Protein AF-A0A7S3QKC0-F1 (afdb_monomer)

Secondary structure (DSSP, 8-state):
-----PPP----PPPP-GGGS--HHHHHHHHHHHHHHHTT-GGGGT----TTHHHHHHHHHHHHHHHHHHHHHHTT-HHHHHHHHHHHHHHHTT--GGGGSS-HHHHHHHHHHHHHHHHHHHHHTHHHHTT-TTHHHHHHHHHHHHHHS--TT----HHHHHHHHHTT------S----S-GGGHHHHHHHHHHHH-BTTBS--STT-GGGS-HHHHHHHHHHHHH-S-SSTHHHHHHHHHHHHHHHHHTTPPPPPHHHHHHHHHHHHHTSSS--------------------------------------------------

Radius of gyration: 31.58 Å; Cα contacts (8 Å, |Δi|>4): 260; chains: 1; bounding box: 83×62×90 Å

Foldseek 3Di:
DDDDDDDDPPPPPPDDDQLQDQDPLLVVLLVVLVVQLCLLDCVNVVFDDPPCSSLVSNVLSLQVLLVVLVVCVVVVNLVVSVSSLLSVLVNCVPDPSVLVHPCVVLLLLSLLLSLLSVLLSCPVVVVVPVPNSHNLNSLVSNLVSSVVSDDPPDPDCSSVSSVCVSVVHPPPPPDDPDDNSVSVNVVSLQVSQVVANDPSGGHDCPSRNVPDDRVVSRVVVVVVVVPVPDCPVPPVVVVLVVVQVVCVVVVHDRDDPVRVVVVVVVVVVVPPPPPPDDPDDDDDDDPDDDDDDDDDDDDDDDDDDDDDDDDDDDDDDDDDDDD

Organism: Dunaliella tertiolecta (NCBI:txid3047)

pLDDT: mean 79.07, std 18.78, range [40.38, 98.5]

Sequence (323 aa):
MVKRKSQPSSNTAAVPDPAKSYGDAAKNCAQQAAQDAMNRDPDAFDVYINNDFHAYGCAEVAENLLNQVHAKCAADDYKQAFQVLEGFTKWCEKDQTFTTMDDGERCNALIKLLLSAWVHVARTGHAHIKDFVNFRFVLGKTVKLGKQLQDGDTVSNGPAALQALLDGAEVQTSDQKSSPDYYAFNTLFSDYVKLYGKSGKIGGDAFDLTKQDLEELRQQGSDEDEDEDGEGGGMAEMMLATFNQELSAQGRPLMTLDDVHGIIMRSLMAGGDDDDEDEEGEEGEEEDSEEGEEGEGDEEEEEEAEDSKEEGAAPAASKKARK

Structure (mmCIF, N/CA/C/O backbone):
data_AF-A0A7S3QKC0-F1
#
_entry.id   AF-A0A7S3QKC0-F1
#
loop_
_atom_site.group_PDB
_atom_site.id
_atom_site.type_symbol
_atom_site.label_atom_id
_atom_site.label_alt_id
_atom_site.label_comp_id
_atom_site.label_asym_id
_atom_site.label_entity_id
_atom_site.label_seq_id
_atom_site.pdbx_PDB_ins_code
_atom_site.Cartn_x
_atom_site.Cartn_y
_atom_site.Cartn_z
_atom_site.occupancy
_atom_site.B_iso_or_equiv
_atom_site.auth_seq_id
_atom_site.auth_comp_id
_atom_site.auth_asym_id
_atom_site.auth_atom_id
_atom_site.pdbx_PDB_model_num
ATOM 1 N N . MET A 1 1 ? 44.233 30.834 37.123 1.00 48.97 1 MET A N 1
ATOM 2 C CA . MET A 1 1 ? 43.696 29.455 37.097 1.00 48.97 1 MET A CA 1
ATOM 3 C C . MET A 1 1 ? 42.195 29.514 37.354 1.00 48.97 1 MET A C 1
ATOM 5 O O . MET A 1 1 ? 41.770 29.584 38.500 1.00 48.97 1 MET A O 1
ATOM 9 N N . VAL A 1 2 ? 41.398 29.600 36.288 1.00 45.88 2 VAL A N 1
ATOM 10 C CA . VAL A 1 2 ? 39.930 29.601 36.364 1.00 45.88 2 VAL A CA 1
ATOM 11 C C . VAL A 1 2 ? 39.489 28.142 36.294 1.00 45.88 2 VAL A C 1
ATOM 13 O O . VAL A 1 2 ? 39.704 27.488 35.279 1.00 45.88 2 VAL A O 1
ATOM 16 N N . LYS A 1 3 ? 38.940 27.605 37.389 1.00 52.91 3 LYS A N 1
ATOM 17 C CA . LYS A 1 3 ? 38.367 26.252 37.410 1.00 52.91 3 LYS A CA 1
ATOM 18 C C . LYS A 1 3 ? 37.097 26.257 36.553 1.00 52.91 3 LYS A C 1
ATOM 20 O O . LYS A 1 3 ? 36.068 26.757 37.006 1.00 52.91 3 LYS A O 1
ATOM 25 N N . ARG A 1 4 ? 37.172 25.736 35.324 1.00 52.81 4 ARG A N 1
ATOM 26 C CA . ARG A 1 4 ? 35.978 25.411 34.532 1.00 52.81 4 ARG A CA 1
ATOM 27 C C . ARG A 1 4 ? 35.256 24.273 35.254 1.00 52.81 4 ARG A C 1
ATOM 29 O O . ARG A 1 4 ? 35.850 23.232 35.513 1.00 52.81 4 ARG A O 1
ATOM 36 N N . LYS A 1 5 ? 34.009 24.513 35.660 1.00 60.31 5 LYS A N 1
ATOM 37 C CA . LYS A 1 5 ? 33.115 23.455 36.137 1.00 60.31 5 LYS A CA 1
ATOM 38 C C . LYS A 1 5 ? 32.712 22.648 34.906 1.00 60.31 5 LYS A C 1
ATOM 40 O O . LYS A 1 5 ? 32.088 23.219 34.017 1.00 60.31 5 LYS A O 1
ATOM 45 N N . SER A 1 6 ? 33.100 21.377 34.844 1.00 65.06 6 SER A N 1
ATOM 46 C CA . SER A 1 6 ? 32.563 20.444 33.858 1.00 65.06 6 SER A CA 1
ATOM 47 C C . SER A 1 6 ? 31.048 20.374 34.050 1.00 65.06 6 SER A C 1
ATOM 49 O O . SER A 1 6 ? 30.564 20.115 35.156 1.00 65.06 6 SER A O 1
ATOM 51 N N . GLN A 1 7 ? 30.290 20.707 33.005 1.00 56.38 7 GLN A N 1
ATOM 52 C CA . GLN A 1 7 ? 28.862 20.422 32.998 1.00 56.38 7 GLN A CA 1
ATOM 53 C C . GLN A 1 7 ? 28.682 18.931 32.695 1.00 56.38 7 GLN 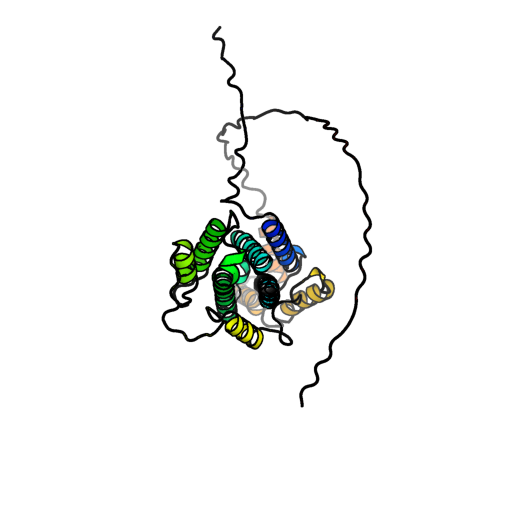A C 1
ATOM 55 O O . GLN A 1 7 ? 29.349 18.428 31.792 1.00 56.38 7 GLN A O 1
ATOM 60 N N . PRO A 1 8 ? 27.825 18.215 33.437 1.00 58.38 8 PRO A N 1
ATOM 61 C CA . PRO A 1 8 ? 27.500 16.840 33.105 1.00 58.38 8 PRO A CA 1
ATOM 62 C C . PRO A 1 8 ? 26.770 16.817 31.759 1.00 58.38 8 PRO A C 1
ATOM 64 O O . PRO A 1 8 ? 25.700 17.410 31.614 1.00 58.38 8 PRO A O 1
ATOM 67 N N . SER A 1 9 ? 27.381 16.145 30.786 1.00 59.69 9 SER A N 1
ATOM 68 C CA . SER A 1 9 ? 26.768 15.749 29.521 1.00 59.69 9 SER A CA 1
ATOM 69 C C . SER A 1 9 ? 25.685 14.711 29.822 1.00 59.69 9 SER A C 1
ATOM 71 O O . SER A 1 9 ? 25.927 13.508 29.828 1.00 59.69 9 SER A O 1
ATOM 73 N N . SER A 1 10 ? 24.485 15.165 30.183 1.00 51.59 10 SER A N 1
ATOM 74 C CA . SER A 1 10 ? 23.324 14.284 30.286 1.00 51.59 10 SER A CA 1
ATOM 75 C C . SER A 1 10 ? 22.637 14.235 28.927 1.00 51.59 10 SER A C 1
ATOM 77 O O . SER A 1 10 ? 21.601 14.872 28.725 1.00 51.59 10 SER A O 1
ATOM 79 N N . ASN A 1 11 ? 23.221 13.492 27.987 1.00 57.28 11 ASN A N 1
ATOM 80 C CA . ASN A 1 11 ? 22.564 13.159 26.728 1.00 57.28 11 ASN A CA 1
ATOM 81 C C . ASN A 1 11 ? 21.532 12.048 26.990 1.00 57.28 11 ASN A C 1
ATOM 83 O O . ASN A 1 11 ? 21.702 10.895 26.611 1.00 57.28 11 ASN A O 1
ATOM 87 N N . THR A 1 12 ? 20.480 12.369 27.747 1.00 61.59 12 THR A N 1
ATOM 88 C CA . THR A 1 12 ? 19.331 11.473 27.900 1.00 61.59 12 THR A CA 1
ATOM 89 C C . THR A 1 12 ? 18.476 11.657 26.658 1.00 61.59 12 THR A C 1
ATOM 91 O O . THR A 1 12 ? 17.719 12.623 26.558 1.00 61.59 12 THR A O 1
ATOM 94 N N . ALA A 1 13 ? 18.633 10.759 25.684 1.00 68.31 13 ALA A N 1
ATOM 95 C CA . ALA A 1 13 ? 17.748 10.706 24.530 1.00 68.31 13 ALA A CA 1
ATOM 96 C C . ALA A 1 13 ? 16.299 10.651 25.037 1.00 68.31 13 ALA A C 1
ATOM 98 O O . ALA A 1 13 ? 15.921 9.745 25.782 1.00 68.31 13 ALA A O 1
ATOM 99 N N . ALA A 1 14 ? 15.505 11.670 24.704 1.00 69.75 14 ALA A N 1
ATOM 100 C CA . ALA A 1 14 ? 14.124 11.748 25.150 1.00 69.75 14 ALA A CA 1
ATOM 101 C C . ALA A 1 14 ? 13.362 10.523 24.634 1.00 69.75 14 ALA A C 1
ATOM 103 O O . ALA A 1 14 ? 13.310 10.289 23.425 1.00 69.75 14 ALA A O 1
ATOM 104 N N . VAL A 1 15 ? 12.766 9.750 25.546 1.00 69.56 15 VAL A N 1
ATOM 105 C CA . VAL A 1 15 ? 11.907 8.621 25.177 1.00 69.56 15 VAL A CA 1
ATOM 106 C C . VAL A 1 15 ? 10.774 9.166 24.298 1.00 69.56 15 VAL A C 1
ATOM 108 O O . VAL A 1 15 ? 10.062 10.079 24.732 1.00 69.56 15 VAL A O 1
ATOM 111 N N . PRO A 1 16 ? 10.613 8.673 23.058 1.00 71.56 16 PRO A N 1
ATOM 112 C CA . PRO A 1 16 ? 9.596 9.186 22.158 1.00 71.56 16 PRO A CA 1
ATOM 113 C C . PRO A 1 16 ? 8.203 8.935 22.736 1.00 71.56 16 PRO A C 1
ATOM 115 O O . PRO A 1 16 ? 7.897 7.849 23.224 1.00 71.56 16 PRO A O 1
ATOM 118 N N . ASP A 1 17 ? 7.354 9.959 22.666 1.00 80.38 17 ASP A N 1
ATOM 119 C CA . ASP A 1 17 ? 5.951 9.890 23.067 1.00 80.38 17 ASP A CA 1
ATOM 120 C C . ASP A 1 17 ? 5.250 8.771 22.268 1.00 80.38 17 ASP A C 1
ATOM 122 O O . ASP A 1 17 ? 5.135 8.895 21.041 1.00 80.38 17 ASP A O 1
ATOM 126 N N . PRO A 1 18 ? 4.784 7.681 22.911 1.00 70.94 18 PRO A N 1
ATOM 127 C CA . PRO A 1 18 ? 4.198 6.542 22.208 1.00 70.94 18 PRO A CA 1
ATOM 128 C C . PRO A 1 18 ? 2.957 6.941 21.400 1.00 70.94 18 PRO A C 1
ATOM 130 O O . PRO A 1 18 ? 2.682 6.332 20.366 1.00 70.94 18 PRO A O 1
ATOM 133 N N . ALA A 1 19 ? 2.260 8.018 21.790 1.00 80.44 19 ALA A N 1
ATOM 134 C CA . ALA A 1 19 ? 1.131 8.572 21.041 1.00 80.44 19 ALA A CA 1
ATOM 135 C C . ALA A 1 19 ? 1.528 9.225 19.711 1.00 80.44 19 ALA A C 1
ATOM 137 O O . ALA A 1 19 ? 0.660 9.514 18.888 1.00 80.44 19 ALA A O 1
ATOM 138 N N . LYS A 1 20 ? 2.825 9.454 19.484 1.00 87.06 20 LYS A N 1
ATOM 139 C CA . LYS A 1 20 ? 3.392 10.084 18.282 1.00 87.06 20 LYS A CA 1
ATOM 140 C C . LYS A 1 20 ? 4.298 9.137 17.504 1.00 87.06 20 LYS A C 1
ATOM 142 O O . LYS A 1 20 ? 5.164 9.580 16.751 1.00 87.06 20 LYS A O 1
ATOM 147 N N . SER A 1 21 ? 4.119 7.837 17.703 1.00 91.81 21 SER A N 1
ATOM 148 C CA . SER A 1 21 ? 4.917 6.815 17.047 1.00 91.81 21 SER A CA 1
ATOM 149 C C . SER A 1 21 ? 4.034 5.734 16.446 1.00 91.81 21 SER A C 1
ATOM 151 O O . SER A 1 21 ? 2.891 5.534 16.855 1.00 91.81 21 SER A O 1
ATOM 153 N N . TYR A 1 22 ? 4.582 5.043 15.454 1.00 92.94 22 TYR A N 1
ATOM 154 C CA . TYR A 1 22 ? 3.966 3.832 14.939 1.00 92.94 22 TYR A CA 1
ATOM 155 C C . TYR A 1 22 ? 4.142 2.681 15.936 1.00 92.94 22 TYR A C 1
ATOM 157 O O . TYR A 1 22 ? 5.196 2.582 16.569 1.00 92.94 22 TYR A O 1
ATOM 165 N N . GLY A 1 23 ? 3.154 1.797 16.049 1.00 93.81 23 GLY A N 1
ATOM 166 C CA . GLY A 1 23 ? 3.262 0.561 16.820 1.00 93.81 23 GLY A CA 1
ATOM 167 C C . GLY A 1 23 ? 4.234 -0.425 16.168 1.00 93.81 23 GLY A C 1
ATOM 168 O O . GLY A 1 23 ? 4.461 -0.383 14.959 1.00 93.81 23 GLY A O 1
ATOM 169 N N . ASP A 1 24 ? 4.807 -1.341 16.946 1.00 94.56 24 ASP A N 1
ATOM 170 C CA . ASP A 1 24 ? 5.858 -2.239 16.440 1.00 94.56 24 ASP A CA 1
ATOM 171 C C . ASP A 1 24 ? 5.362 -3.178 15.336 1.00 94.56 24 ASP A C 1
ATOM 173 O O . ASP A 1 24 ? 6.046 -3.363 14.334 1.00 94.56 24 ASP A O 1
ATOM 177 N N . ALA A 1 25 ? 4.122 -3.670 15.436 1.00 95.06 25 ALA A N 1
ATOM 178 C CA . ALA A 1 25 ? 3.497 -4.451 14.366 1.00 95.06 25 ALA A CA 1
ATOM 179 C C . ALA A 1 25 ? 3.433 -3.671 13.039 1.00 95.06 25 ALA A C 1
ATOM 181 O O . ALA A 1 25 ? 3.711 -4.223 11.977 1.00 95.06 25 ALA A O 1
ATOM 182 N N . ALA A 1 26 ? 3.123 -2.373 13.099 1.00 93.81 26 ALA A N 1
ATOM 183 C CA . ALA A 1 26 ? 3.102 -1.513 11.924 1.00 93.81 26 ALA A CA 1
ATOM 184 C C . ALA A 1 26 ? 4.510 -1.207 11.400 1.00 93.81 26 ALA A C 1
ATOM 186 O O . ALA A 1 26 ? 4.708 -1.145 10.190 1.00 93.81 26 ALA A O 1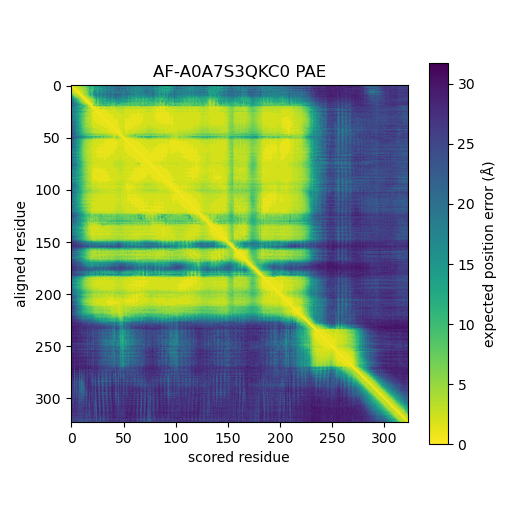
ATOM 187 N N . LYS A 1 27 ? 5.508 -1.049 12.285 1.00 96.00 27 LYS A N 1
ATOM 188 C CA . LYS A 1 27 ? 6.915 -0.912 11.873 1.00 96.00 27 LYS A CA 1
ATOM 189 C C . LYS A 1 27 ? 7.385 -2.146 11.106 1.00 96.00 27 LYS A C 1
ATOM 191 O O . LYS A 1 27 ? 7.944 -1.978 10.029 1.00 96.00 27 LYS A O 1
ATOM 196 N N . ASN A 1 28 ? 7.095 -3.339 11.622 1.00 97.38 28 ASN A N 1
ATOM 197 C CA . ASN A 1 28 ? 7.454 -4.602 10.980 1.00 97.38 28 ASN A CA 1
ATOM 198 C C . ASN A 1 28 ? 6.719 -4.772 9.643 1.00 97.38 28 ASN A C 1
ATOM 200 O O . ASN A 1 28 ? 7.336 -5.130 8.648 1.00 97.38 28 ASN A O 1
ATOM 204 N N . CYS A 1 29 ? 5.422 -4.445 9.595 1.00 97.81 29 CYS A N 1
ATOM 205 C CA . CYS A 1 29 ? 4.642 -4.436 8.355 1.00 97.81 29 CYS A CA 1
ATOM 206 C C . CYS A 1 29 ? 5.259 -3.498 7.301 1.00 97.81 29 CYS A C 1
ATOM 208 O O . CYS A 1 29 ? 5.452 -3.898 6.159 1.00 97.81 29 CYS A O 1
ATOM 210 N N . ALA A 1 30 ? 5.642 -2.278 7.692 1.00 97.88 30 ALA A N 1
ATOM 211 C CA . ALA A 1 30 ? 6.276 -1.319 6.788 1.00 97.88 30 ALA A CA 1
ATOM 212 C C . ALA A 1 30 ? 7.669 -1.765 6.317 1.00 97.88 30 ALA A C 1
ATOM 214 O O . ALA A 1 30 ? 8.028 -1.526 5.170 1.00 97.88 30 ALA A O 1
ATOM 215 N N . GLN A 1 31 ? 8.455 -2.403 7.190 1.00 98.12 31 GLN A N 1
ATOM 216 C CA . GLN A 1 31 ? 9.751 -2.982 6.824 1.00 98.12 31 GLN A CA 1
ATOM 217 C C . GLN A 1 31 ? 9.586 -4.129 5.828 1.00 98.12 31 GLN A C 1
ATOM 219 O O . GLN A 1 31 ? 10.317 -4.175 4.845 1.00 98.12 31 GLN A O 1
ATOM 224 N N . GLN A 1 32 ? 8.602 -5.008 6.043 1.00 98.25 32 GLN A N 1
ATOM 225 C CA . GLN A 1 32 ? 8.292 -6.073 5.095 1.00 98.25 32 GLN A CA 1
ATOM 226 C C . GLN A 1 32 ? 7.849 -5.497 3.748 1.00 98.25 32 GLN A C 1
ATOM 228 O O . GLN A 1 32 ? 8.358 -5.925 2.724 1.00 98.25 32 GLN A O 1
ATOM 233 N N . ALA A 1 33 ? 6.970 -4.490 3.742 1.00 98.38 33 ALA A N 1
ATOM 234 C CA . ALA A 1 33 ? 6.542 -3.827 2.511 1.00 98.38 33 ALA A CA 1
ATOM 235 C C . ALA A 1 33 ? 7.714 -3.165 1.766 1.00 98.38 33 ALA A C 1
ATOM 237 O O . ALA A 1 33 ? 7.804 -3.278 0.549 1.00 98.38 33 ALA A O 1
ATOM 238 N N . ALA A 1 34 ? 8.641 -2.528 2.489 1.00 98.25 34 ALA A N 1
ATOM 239 C CA . ALA A 1 34 ? 9.849 -1.959 1.895 1.00 98.25 34 ALA A CA 1
ATOM 240 C C . ALA A 1 34 ? 10.766 -3.042 1.304 1.00 98.25 34 ALA A C 1
ATOM 242 O O . ALA A 1 34 ? 11.274 -2.873 0.201 1.00 98.25 34 ALA A O 1
ATOM 243 N N . GLN A 1 35 ? 10.945 -4.169 1.998 1.00 98.19 35 GLN A N 1
ATOM 244 C CA . GLN A 1 35 ? 11.716 -5.294 1.467 1.00 98.19 35 GLN A CA 1
ATOM 245 C C . GLN A 1 35 ? 11.036 -5.912 0.238 1.00 98.19 35 GLN A C 1
ATOM 247 O O . GLN A 1 35 ? 11.701 -6.225 -0.745 1.00 98.19 35 GLN A O 1
ATOM 252 N N . ASP A 1 36 ? 9.713 -6.055 0.270 1.00 98.25 36 ASP A N 1
ATOM 253 C CA . ASP A 1 36 ? 8.934 -6.559 -0.856 1.00 98.25 36 ASP A CA 1
ATOM 254 C C . ASP A 1 36 ? 9.025 -5.607 -2.061 1.00 98.25 36 ASP A C 1
ATOM 256 O O . ASP A 1 36 ? 9.085 -6.080 -3.193 1.00 98.25 36 ASP A O 1
ATOM 260 N N . ALA A 1 37 ? 9.067 -4.289 -1.845 1.00 98.00 37 ALA A N 1
ATOM 261 C CA . ALA A 1 37 ? 9.293 -3.305 -2.903 1.00 98.00 37 ALA A CA 1
ATOM 262 C C . ALA A 1 37 ? 10.703 -3.432 -3.505 1.00 98.00 37 ALA A C 1
ATOM 264 O O . ALA A 1 37 ? 10.836 -3.489 -4.723 1.00 98.00 37 ALA A O 1
ATOM 265 N N . MET A 1 38 ? 11.735 -3.582 -2.668 1.00 97.62 38 MET A N 1
ATOM 266 C CA . MET A 1 38 ? 13.121 -3.806 -3.115 1.00 97.62 38 MET A CA 1
ATOM 267 C C . MET A 1 38 ? 13.271 -5.095 -3.930 1.00 97.62 38 MET A C 1
ATOM 269 O O . MET A 1 38 ? 13.982 -5.122 -4.925 1.00 97.62 38 MET A O 1
ATOM 273 N N . ASN A 1 39 ? 12.536 -6.155 -3.581 1.00 97.75 39 ASN A N 1
ATOM 274 C CA . ASN A 1 39 ? 12.498 -7.397 -4.363 1.00 97.75 39 ASN A CA 1
ATOM 275 C C . ASN A 1 39 ? 11.877 -7.224 -5.769 1.00 97.75 39 ASN A C 1
ATOM 277 O O . ASN A 1 39 ? 11.825 -8.180 -6.540 1.00 97.75 39 ASN A O 1
ATOM 281 N N . ARG A 1 40 ? 11.356 -6.035 -6.085 1.00 97.38 40 ARG A N 1
ATOM 282 C CA . ARG A 1 40 ? 10.715 -5.665 -7.353 1.00 97.38 40 ARG A CA 1
ATOM 283 C C . ARG A 1 40 ? 11.429 -4.489 -8.025 1.00 97.38 40 ARG A C 1
ATOM 285 O O . ARG A 1 40 ? 10.878 -3.895 -8.945 1.00 97.38 40 ARG A O 1
ATOM 292 N N . ASP A 1 41 ? 12.597 -4.101 -7.520 1.00 96.50 41 ASP A N 1
ATOM 293 C CA . ASP A 1 41 ? 13.437 -3.042 -8.072 1.00 96.50 41 ASP A CA 1
ATOM 294 C C . ASP A 1 41 ? 14.457 -3.648 -9.050 1.00 96.50 41 ASP A C 1
ATOM 296 O O . ASP A 1 41 ? 15.343 -4.371 -8.596 1.00 96.50 41 ASP A O 1
ATOM 300 N N . PRO A 1 42 ? 14.352 -3.404 -10.370 1.00 95.25 42 PRO A N 1
ATOM 301 C CA . PRO A 1 42 ? 15.319 -3.898 -11.351 1.00 95.25 42 PRO A CA 1
ATOM 302 C C . PRO A 1 42 ? 16.768 -3.518 -11.014 1.00 95.25 42 PRO A C 1
ATOM 304 O O . PRO A 1 42 ? 17.673 -4.348 -11.158 1.00 95.25 42 PRO A O 1
ATOM 307 N N . ASP A 1 43 ? 16.982 -2.316 -10.469 1.00 94.31 43 ASP A N 1
ATOM 308 C CA . ASP A 1 43 ? 18.315 -1.812 -10.134 1.00 94.31 43 ASP A CA 1
ATOM 309 C C . ASP A 1 43 ? 18.954 -2.633 -9.004 1.00 94.31 43 ASP A C 1
ATOM 311 O O . ASP A 1 43 ? 20.160 -2.892 -9.013 1.00 94.31 43 ASP A O 1
ATOM 315 N N . ALA A 1 44 ? 18.149 -3.139 -8.062 1.00 94.81 44 ALA A N 1
ATOM 316 C CA . ALA A 1 44 ? 18.625 -4.001 -6.979 1.00 94.81 44 ALA A CA 1
ATOM 317 C C . ALA A 1 44 ? 19.125 -5.378 -7.466 1.00 94.81 44 ALA A C 1
ATOM 319 O O . ALA A 1 44 ? 19.837 -6.066 -6.727 1.00 94.81 44 ALA A O 1
ATOM 320 N N . PHE A 1 45 ? 18.773 -5.784 -8.692 1.00 94.00 45 PHE A N 1
ATOM 321 C CA . PHE A 1 45 ? 19.152 -7.069 -9.296 1.00 94.00 45 PHE A CA 1
ATOM 322 C C . PHE A 1 45 ? 20.088 -6.932 -10.504 1.00 94.00 45 PHE A C 1
ATOM 324 O O . PHE A 1 45 ? 20.434 -7.954 -11.108 1.00 94.00 45 PHE A O 1
ATOM 331 N N . ASP A 1 46 ? 20.532 -5.714 -10.837 1.00 92.50 46 ASP A N 1
ATOM 332 C CA . ASP A 1 46 ? 21.362 -5.445 -12.020 1.00 92.50 46 ASP A CA 1
ATOM 333 C C . ASP A 1 46 ? 20.701 -6.023 -13.289 1.00 92.50 46 ASP A C 1
ATOM 335 O O . ASP A 1 46 ? 21.252 -6.876 -14.000 1.00 92.50 46 ASP A O 1
ATOM 339 N N . VAL A 1 47 ? 19.430 -5.657 -13.487 1.00 91.06 47 VAL A N 1
ATOM 340 C CA . VAL A 1 47 ? 18.635 -6.008 -14.667 1.00 91.06 47 VAL A CA 1
ATOM 341 C C . VAL A 1 47 ? 18.000 -4.753 -15.250 1.00 91.06 47 VAL A C 1
ATOM 343 O O . VAL A 1 47 ? 17.444 -3.934 -14.526 1.00 91.06 47 VAL A O 1
ATOM 346 N N . TYR A 1 48 ? 18.068 -4.615 -16.572 1.00 88.50 48 TYR A N 1
ATOM 347 C CA . TYR A 1 48 ? 17.400 -3.533 -17.282 1.00 88.50 48 TYR A CA 1
ATOM 348 C C . TYR A 1 48 ? 15.987 -3.977 -17.660 1.00 88.50 48 TYR A C 1
ATOM 350 O O . TYR A 1 48 ? 15.808 -4.915 -18.435 1.00 88.50 48 TYR A O 1
ATOM 358 N N . ILE A 1 49 ? 14.983 -3.336 -17.066 1.00 88.19 49 ILE A N 1
ATOM 359 C CA . ILE A 1 49 ? 13.564 -3.539 -17.369 1.00 88.19 49 ILE A CA 1
ATOM 360 C C . ILE A 1 49 ? 12.935 -2.150 -17.522 1.00 88.19 49 ILE A C 1
ATOM 362 O O . ILE A 1 49 ? 13.418 -1.189 -16.927 1.00 88.19 49 ILE A O 1
ATOM 366 N N . ASN A 1 50 ? 11.868 -2.036 -18.319 1.00 86.38 50 ASN A N 1
ATOM 367 C CA . ASN A 1 50 ? 11.142 -0.785 -18.562 1.00 86.38 50 ASN A CA 1
ATOM 368 C C . ASN A 1 50 ? 10.949 0.066 -17.281 1.00 86.38 50 ASN A C 1
ATOM 370 O O . ASN A 1 50 ? 10.644 -0.465 -16.212 1.00 86.38 50 ASN A O 1
ATOM 374 N N . ASN A 1 51 ? 11.073 1.389 -17.424 1.00 84.44 51 ASN A N 1
ATOM 375 C CA . ASN A 1 51 ? 11.165 2.401 -16.362 1.00 84.44 51 ASN A CA 1
ATOM 376 C C . ASN A 1 51 ? 10.055 2.311 -15.291 1.00 84.44 51 ASN A C 1
ATOM 378 O O . ASN A 1 51 ? 10.291 2.581 -14.118 1.00 84.44 51 ASN A O 1
ATOM 382 N N . ASP A 1 52 ? 8.849 1.869 -15.656 1.00 93.56 52 ASP A N 1
ATOM 383 C CA . ASP A 1 52 ? 7.732 1.757 -14.706 1.00 93.56 52 ASP A CA 1
ATOM 384 C C . ASP A 1 52 ? 7.661 0.424 -13.957 1.00 93.56 52 ASP A C 1
ATOM 386 O O . ASP A 1 52 ? 6.782 0.247 -13.107 1.00 93.56 52 ASP A O 1
ATOM 390 N N . PHE A 1 53 ? 8.543 -0.538 -14.248 1.00 95.62 53 PHE A N 1
ATOM 391 C CA . PHE A 1 53 ? 8.478 -1.871 -13.648 1.00 95.62 53 PHE A CA 1
ATOM 392 C C . PHE A 1 53 ? 8.479 -1.799 -12.119 1.00 95.62 53 PHE A C 1
ATOM 394 O O . PHE A 1 53 ? 7.617 -2.404 -11.476 1.00 95.62 53 PHE A O 1
ATOM 401 N N . HIS A 1 54 ? 9.378 -0.996 -11.540 1.00 97.19 54 HIS A N 1
ATOM 402 C CA . HIS A 1 54 ? 9.440 -0.814 -10.093 1.00 97.19 54 HIS A CA 1
ATOM 403 C C . HIS A 1 54 ? 8.165 -0.154 -9.540 1.00 97.19 54 HIS A C 1
ATOM 405 O O . HIS A 1 54 ? 7.627 -0.597 -8.525 1.00 97.19 54 HIS A O 1
ATOM 411 N N . ALA A 1 55 ? 7.599 0.834 -10.242 1.00 97.44 55 ALA A N 1
ATOM 412 C CA . ALA A 1 55 ? 6.350 1.482 -9.841 1.00 97.44 55 ALA A CA 1
ATOM 413 C C . ALA A 1 55 ? 5.160 0.501 -9.834 1.00 97.44 55 ALA A C 1
ATOM 415 O O . ALA A 1 55 ? 4.386 0.468 -8.869 1.00 97.44 55 ALA A O 1
ATOM 416 N N . TYR A 1 56 ? 5.038 -0.360 -10.852 1.00 97.81 56 TYR A N 1
ATOM 417 C CA . TYR A 1 56 ? 4.049 -1.444 -10.862 1.00 97.81 56 TYR A CA 1
ATOM 418 C C . TYR A 1 56 ? 4.316 -2.491 -9.776 1.00 97.81 56 TYR A C 1
ATOM 420 O O . TYR A 1 56 ? 3.372 -3.005 -9.169 1.00 97.81 56 TYR A O 1
ATOM 428 N N . GLY A 1 57 ? 5.586 -2.770 -9.486 1.00 97.94 57 GLY A N 1
ATOM 429 C CA . GLY A 1 57 ? 5.993 -3.605 -8.369 1.00 97.94 57 GLY A CA 1
ATOM 430 C C . GLY A 1 57 ? 5.516 -3.050 -7.024 1.00 97.94 57 GLY A C 1
ATOM 431 O O . GLY A 1 57 ? 4.850 -3.752 -6.258 1.00 97.94 57 GLY A O 1
ATOM 432 N N . CYS A 1 58 ? 5.759 -1.769 -6.760 1.00 98.19 58 CYS A N 1
ATOM 433 C CA . CYS A 1 58 ? 5.255 -1.082 -5.574 1.00 98.19 58 CYS A CA 1
ATOM 434 C C . CYS A 1 58 ? 3.716 -1.065 -5.535 1.00 98.19 58 CYS A C 1
ATOM 436 O O . CYS A 1 58 ? 3.123 -1.246 -4.468 1.00 98.19 58 CYS A O 1
ATOM 438 N N . ALA A 1 59 ? 3.040 -0.931 -6.681 1.00 98.06 59 ALA A N 1
ATOM 439 C CA . ALA A 1 59 ? 1.584 -1.056 -6.749 1.00 98.06 59 ALA A CA 1
ATOM 440 C C . ALA A 1 59 ? 1.107 -2.457 -6.318 1.00 98.06 59 ALA A C 1
ATOM 442 O O . ALA A 1 59 ? 0.150 -2.569 -5.552 1.00 98.06 59 ALA A O 1
ATOM 443 N N . GLU A 1 60 ? 1.798 -3.525 -6.727 1.00 98.31 60 GLU A N 1
ATOM 444 C CA . GLU A 1 60 ? 1.496 -4.897 -6.299 1.00 98.31 60 GLU A CA 1
ATOM 445 C C . GLU A 1 60 ? 1.675 -5.088 -4.779 1.00 98.31 60 GLU A C 1
ATOM 447 O O . GLU A 1 60 ? 0.852 -5.748 -4.136 1.00 98.31 60 GLU A O 1
ATOM 452 N N . VAL A 1 61 ? 2.698 -4.470 -4.175 1.00 98.50 61 VAL A N 1
ATOM 453 C CA . VAL A 1 61 ? 2.898 -4.465 -2.711 1.00 98.50 61 VAL A CA 1
ATOM 454 C C . VAL A 1 61 ? 1.732 -3.766 -2.004 1.00 98.50 61 VAL A C 1
ATOM 456 O O . VAL A 1 61 ? 1.152 -4.317 -1.062 1.00 98.50 61 VAL A O 1
ATOM 459 N N . ALA A 1 62 ? 1.321 -2.594 -2.490 1.00 98.12 62 ALA A N 1
ATOM 460 C CA . ALA A 1 62 ? 0.154 -1.874 -1.982 1.00 98.12 62 ALA A CA 1
ATOM 461 C C . ALA A 1 62 ? -1.143 -2.705 -2.092 1.00 98.12 62 ALA A C 1
ATOM 463 O O . ALA A 1 62 ? -1.933 -2.775 -1.145 1.00 98.12 62 ALA A O 1
ATOM 464 N N . GLU A 1 63 ? -1.356 -3.382 -3.222 1.00 98.38 63 GLU A N 1
ATOM 465 C CA . GLU A 1 63 ? -2.492 -4.282 -3.434 1.00 98.38 63 GLU A CA 1
ATOM 466 C C . GLU A 1 63 ? -2.466 -5.490 -2.482 1.00 98.38 63 GLU A C 1
ATOM 468 O O . GLU A 1 63 ? -3.503 -5.862 -1.924 1.00 98.38 63 GLU A O 1
ATOM 473 N N . ASN A 1 64 ? -1.289 -6.077 -2.235 1.00 98.50 64 ASN A N 1
ATOM 474 C CA . ASN A 1 64 ? -1.104 -7.158 -1.265 1.00 98.50 64 ASN A CA 1
ATOM 475 C C . ASN A 1 64 ? -1.479 -6.723 0.159 1.00 98.50 64 ASN A C 1
ATOM 477 O O . ASN A 1 64 ? -2.144 -7.475 0.879 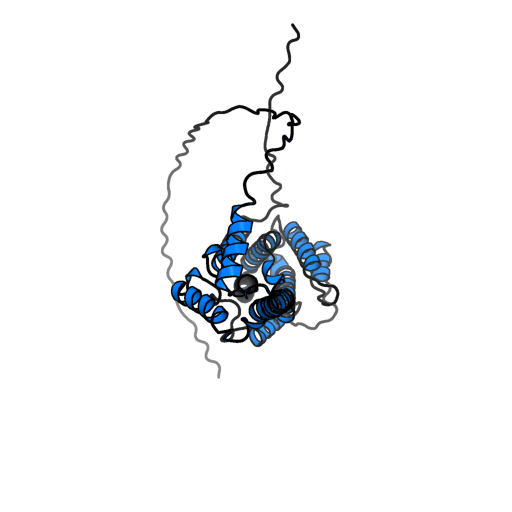1.00 98.50 64 ASN A O 1
ATOM 481 N N . LEU A 1 65 ? -1.112 -5.505 0.564 1.00 98.44 65 LEU A N 1
ATOM 482 C CA . LEU A 1 65 ? -1.515 -4.939 1.853 1.00 98.44 65 LEU A CA 1
ATOM 483 C C . LEU A 1 65 ? -3.034 -4.719 1.920 1.00 98.44 65 LEU A C 1
ATOM 485 O O . LEU A 1 65 ? -3.667 -5.090 2.910 1.00 98.44 65 LEU A O 1
ATOM 489 N N . LEU A 1 66 ? -3.660 -4.192 0.863 1.00 98.12 66 LEU A N 1
ATOM 490 C CA . LEU A 1 66 ? -5.116 -3.980 0.831 1.00 98.12 66 LEU A CA 1
ATOM 491 C C . LEU A 1 66 ? -5.909 -5.287 0.815 1.00 98.12 66 LEU A C 1
ATOM 493 O O . LEU A 1 66 ? -6.954 -5.368 1.463 1.00 98.12 66 LEU A O 1
ATOM 497 N N . ASN A 1 67 ? -5.402 -6.328 0.154 1.00 97.88 67 ASN A N 1
ATOM 498 C CA . ASN A 1 67 ? -5.942 -7.682 0.265 1.00 97.88 67 ASN A CA 1
ATOM 499 C C . ASN A 1 67 ? -5.949 -8.168 1.717 1.00 97.88 67 ASN A C 1
ATOM 501 O O . ASN A 1 67 ? -6.953 -8.719 2.173 1.00 97.88 67 ASN A O 1
ATOM 505 N N . GLN A 1 68 ? -4.849 -7.958 2.453 1.00 98.00 68 GLN A N 1
ATOM 506 C CA . GLN A 1 68 ? -4.773 -8.323 3.868 1.00 98.00 68 GLN A CA 1
ATOM 507 C C . GLN A 1 68 ? -5.803 -7.540 4.684 1.00 98.00 68 GLN A C 1
ATOM 509 O O . GLN A 1 68 ? -6.563 -8.148 5.435 1.00 98.00 68 GLN A O 1
ATOM 514 N N . VAL A 1 69 ? -5.900 -6.220 4.491 1.00 97.69 69 VAL A N 1
ATOM 515 C CA . VAL A 1 69 ? -6.905 -5.379 5.166 1.00 97.69 69 VAL A CA 1
ATOM 516 C C . VAL A 1 69 ? -8.319 -5.884 4.889 1.00 97.69 69 VAL A C 1
ATOM 518 O O . VAL A 1 69 ? -9.091 -6.073 5.829 1.00 97.69 69 VAL A O 1
ATOM 521 N N . HIS A 1 70 ? -8.654 -6.150 3.625 1.00 97.31 70 HIS A N 1
ATOM 522 C CA . HIS A 1 70 ? -9.964 -6.662 3.235 1.00 97.31 70 HIS A CA 1
ATOM 523 C C . HIS A 1 70 ? -10.258 -8.022 3.886 1.00 97.31 70 HIS A C 1
ATOM 525 O O . HIS A 1 70 ? -11.323 -8.203 4.475 1.00 97.31 70 HIS A O 1
ATOM 531 N N . ALA A 1 71 ? -9.300 -8.955 3.869 1.00 97.31 71 ALA A N 1
ATOM 532 C CA . ALA A 1 71 ? -9.444 -10.257 4.519 1.00 97.31 71 ALA A CA 1
ATOM 533 C C . ALA A 1 71 ? -9.646 -10.139 6.042 1.00 97.31 71 ALA A C 1
ATOM 535 O O . ALA A 1 71 ? -10.467 -10.860 6.609 1.00 97.31 71 ALA A O 1
ATOM 536 N N . LYS A 1 72 ? -8.941 -9.213 6.706 1.00 97.38 72 LYS A N 1
ATOM 537 C CA . LYS A 1 72 ? -9.112 -8.939 8.141 1.00 97.38 72 LYS A CA 1
ATOM 538 C C . LYS A 1 72 ? -10.468 -8.307 8.450 1.00 97.38 72 LYS A C 1
ATOM 540 O O . LYS A 1 72 ? -11.118 -8.737 9.397 1.00 97.38 72 LYS A O 1
ATOM 545 N N . CYS A 1 73 ? -10.931 -7.359 7.633 1.00 95.00 73 CYS A N 1
ATOM 546 C CA . CYS A 1 73 ? -12.267 -6.769 7.776 1.00 95.00 73 CYS A CA 1
ATOM 547 C C . CYS A 1 73 ? -13.369 -7.820 7.586 1.00 95.00 73 CYS A C 1
ATOM 549 O O . CYS A 1 73 ? -14.300 -7.876 8.380 1.00 95.00 73 CYS A O 1
ATOM 551 N N . ALA A 1 74 ? -13.237 -8.703 6.591 1.00 94.62 74 ALA A N 1
ATOM 552 C CA . ALA A 1 74 ? -14.181 -9.799 6.360 1.00 94.62 74 ALA A CA 1
ATOM 553 C C . ALA A 1 74 ? -14.239 -10.813 7.522 1.00 94.62 74 ALA A C 1
ATOM 555 O O . ALA A 1 74 ? -15.230 -11.526 7.663 1.00 94.62 74 ALA A O 1
ATOM 556 N N . ALA A 1 75 ? -13.188 -10.877 8.344 1.00 96.12 75 ALA A N 1
ATOM 557 C CA . ALA A 1 75 ? -13.113 -11.689 9.555 1.00 96.12 75 ALA A CA 1
ATOM 558 C C . ALA A 1 75 ? -13.458 -10.908 10.843 1.00 96.12 75 ALA A C 1
ATOM 560 O O . ALA A 1 75 ? -13.237 -11.430 11.935 1.00 96.12 75 ALA A O 1
ATOM 561 N N . ASP A 1 76 ? -13.949 -9.667 10.727 1.00 94.25 76 ASP A N 1
ATOM 562 C CA . ASP A 1 76 ? -14.199 -8.733 11.836 1.00 94.25 76 ASP A CA 1
ATOM 563 C C . ASP A 1 76 ? -12.968 -8.461 12.735 1.00 94.25 76 ASP A C 1
ATOM 565 O O . ASP A 1 76 ? -13.082 -8.009 13.877 1.00 94.25 76 ASP A O 1
ATOM 569 N N . ASP A 1 77 ? -11.757 -8.679 12.213 1.00 95.81 77 ASP A N 1
ATOM 570 C CA . ASP A 1 77 ? -10.486 -8.439 12.902 1.00 95.81 77 ASP A CA 1
ATOM 571 C C . ASP A 1 77 ? -9.964 -7.023 12.611 1.00 95.81 77 ASP A C 1
ATOM 573 O O . ASP A 1 77 ? -8.908 -6.802 12.007 1.00 95.81 77 ASP A O 1
ATOM 577 N N . TYR A 1 78 ? -10.741 -6.023 13.036 1.00 95.00 78 TYR A N 1
ATOM 578 C CA . TYR A 1 78 ? -10.427 -4.610 12.791 1.00 95.00 78 TYR A CA 1
ATOM 579 C C . TYR A 1 78 ? -9.135 -4.151 13.476 1.00 95.00 78 TYR A C 1
ATOM 581 O O . TYR A 1 78 ? -8.514 -3.187 13.031 1.00 95.00 78 TYR A O 1
ATOM 589 N N . LYS A 1 79 ? -8.705 -4.853 14.534 1.00 94.62 79 LYS A N 1
ATOM 590 C CA . LYS A 1 79 ? -7.437 -4.587 15.217 1.00 94.62 79 LYS A CA 1
ATOM 591 C C . LYS A 1 79 ? -6.257 -4.868 14.286 1.00 94.62 79 LYS A C 1
ATOM 593 O O . LYS A 1 79 ? -5.403 -4.002 14.109 1.00 94.62 79 LYS A O 1
ATOM 598 N N . GLN A 1 80 ? -6.229 -6.053 13.675 1.00 96.25 80 GLN A N 1
ATOM 599 C CA . GLN A 1 80 ? -5.187 -6.407 12.711 1.00 96.25 80 GLN A CA 1
ATOM 600 C C . GLN A 1 80 ? -5.319 -5.591 11.421 1.00 96.25 80 GLN A C 1
ATOM 602 O O . GLN A 1 80 ? -4.310 -5.135 10.893 1.00 96.25 80 GLN A O 1
ATOM 607 N N . ALA A 1 81 ? -6.543 -5.331 10.944 1.00 96.88 81 ALA A N 1
ATOM 608 C CA . ALA A 1 81 ? -6.761 -4.466 9.782 1.00 96.88 81 ALA A CA 1
ATOM 609 C C . ALA A 1 81 ? -6.154 -3.064 9.985 1.00 96.88 81 ALA A C 1
ATOM 611 O O . ALA A 1 81 ? -5.477 -2.548 9.096 1.00 96.88 81 ALA A O 1
ATOM 612 N N . PHE A 1 82 ? -6.340 -2.474 11.173 1.00 96.31 82 PHE A N 1
ATOM 613 C CA . PHE A 1 82 ? -5.729 -1.197 11.539 1.00 96.31 82 PHE A CA 1
ATOM 614 C C . PHE A 1 82 ? -4.199 -1.267 11.561 1.00 96.31 82 PHE A C 1
ATOM 616 O O . PHE A 1 82 ? -3.560 -0.381 11.009 1.00 96.31 82 PHE A O 1
ATOM 623 N N . GLN A 1 83 ? -3.605 -2.316 12.139 1.00 96.19 83 GLN A N 1
ATOM 624 C CA . GLN A 1 83 ? -2.144 -2.477 12.176 1.00 96.19 83 GLN A CA 1
ATOM 625 C C . GLN A 1 83 ? -1.530 -2.597 10.772 1.00 96.19 83 GLN A C 1
ATOM 627 O O . GLN A 1 83 ? -0.464 -2.033 10.520 1.00 96.19 83 GLN A O 1
ATOM 632 N N . VAL A 1 84 ? -2.211 -3.283 9.846 1.00 98.12 84 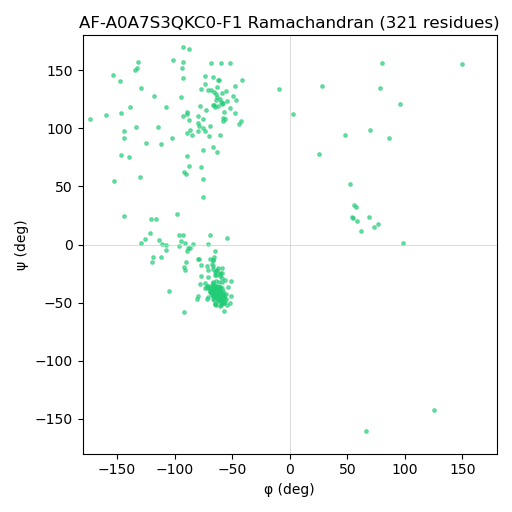VAL A N 1
ATOM 633 C CA . VAL A 1 84 ? -1.782 -3.362 8.440 1.00 98.12 84 VAL A CA 1
ATOM 634 C C . VAL A 1 84 ? -1.866 -1.989 7.774 1.00 98.12 84 VAL A C 1
ATOM 636 O O . VAL A 1 84 ? -0.892 -1.560 7.162 1.00 98.12 84 VAL A O 1
ATOM 639 N N . LEU A 1 85 ? -2.985 -1.272 7.930 1.00 97.56 85 LEU A N 1
ATOM 640 C CA . LEU A 1 85 ? -3.146 0.080 7.386 1.00 97.56 85 LEU A CA 1
ATOM 641 C C . LEU A 1 85 ? -2.128 1.067 7.965 1.00 97.56 85 LEU A C 1
ATOM 643 O O . LEU A 1 85 ? -1.578 1.889 7.239 1.00 97.56 85 LEU A O 1
ATOM 647 N N . GLU A 1 86 ? -1.849 0.974 9.261 1.00 97.00 86 GLU A N 1
ATOM 648 C CA . GLU A 1 86 ? -0.822 1.762 9.928 1.00 97.00 86 GLU A CA 1
ATOM 649 C C . GLU A 1 86 ? 0.567 1.499 9.318 1.00 97.00 86 GLU A C 1
ATOM 651 O O . GLU A 1 86 ? 1.300 2.448 9.024 1.00 97.00 86 GLU A O 1
ATOM 656 N N . GLY A 1 87 ? 0.910 0.226 9.091 1.00 97.94 87 GLY A N 1
ATOM 657 C CA . GLY A 1 87 ? 2.147 -0.163 8.415 1.00 97.94 87 GLY A CA 1
ATOM 658 C C . GLY A 1 87 ? 2.217 0.346 6.977 1.00 97.94 87 GLY A C 1
ATOM 659 O O . GLY A 1 87 ? 3.244 0.889 6.576 1.00 97.94 87 GLY A O 1
ATOM 660 N N . PHE A 1 88 ? 1.106 0.274 6.239 1.00 97.94 88 PHE A N 1
ATOM 661 C CA . PHE A 1 88 ? 0.998 0.842 4.896 1.00 97.94 88 PHE A CA 1
ATOM 662 C C . PHE A 1 88 ? 1.260 2.358 4.928 1.00 97.94 88 PHE A C 1
ATOM 664 O O . PHE A 1 88 ? 2.163 2.835 4.245 1.00 97.94 88 PHE A O 1
ATOM 671 N N . THR A 1 89 ? 0.576 3.122 5.786 1.00 96.69 89 THR A N 1
ATOM 672 C CA . THR A 1 89 ? 0.814 4.571 5.907 1.00 96.69 89 THR A CA 1
ATOM 673 C C . THR A 1 89 ? 2.281 4.882 6.213 1.00 96.69 89 THR A C 1
ATOM 675 O O . THR A 1 89 ? 2.842 5.784 5.597 1.00 96.69 89 THR A O 1
ATOM 678 N N . LYS A 1 90 ? 2.927 4.124 7.110 1.00 97.12 90 LYS A N 1
ATOM 679 C CA . LYS A 1 90 ? 4.353 4.297 7.424 1.00 97.12 90 LYS A CA 1
ATOM 680 C C . LYS A 1 90 ? 5.261 4.006 6.224 1.00 97.12 90 LYS A C 1
ATOM 682 O O . LYS A 1 90 ? 6.215 4.753 6.019 1.00 97.12 90 LYS A O 1
ATOM 687 N N . TRP A 1 91 ? 4.996 2.945 5.461 1.00 97.94 91 TRP A N 1
ATOM 688 C CA . TRP A 1 91 ? 5.747 2.640 4.239 1.00 97.94 91 TRP A CA 1
ATOM 689 C C . TRP A 1 91 ? 5.598 3.774 3.214 1.00 97.94 91 TRP A C 1
ATOM 691 O O . TRP A 1 91 ? 6.607 4.305 2.758 1.00 97.94 91 TRP A O 1
ATOM 701 N N . CYS A 1 92 ? 4.378 4.277 2.999 1.00 96.31 92 CYS A N 1
ATOM 702 C CA . CYS A 1 92 ? 4.122 5.427 2.126 1.00 96.31 92 CYS A CA 1
ATOM 703 C C . CYS A 1 92 ? 4.783 6.739 2.566 1.00 96.31 92 CYS A C 1
ATOM 705 O O . CYS A 1 92 ? 4.926 7.652 1.761 1.00 96.31 92 CYS A O 1
ATOM 707 N N . GLU A 1 93 ? 5.169 6.903 3.833 1.00 94.88 93 GLU A N 1
ATOM 708 C CA . GLU A 1 93 ? 5.957 8.079 4.233 1.00 94.88 93 GLU A CA 1
ATOM 709 C C . GLU A 1 93 ? 7.399 8.032 3.714 1.00 94.88 93 GLU A C 1
ATOM 711 O O . GLU A 1 93 ? 8.079 9.060 3.723 1.00 94.88 93 GLU A O 1
ATOM 716 N N . LYS A 1 94 ? 7.876 6.850 3.320 1.00 95.62 94 LYS A N 1
ATOM 717 C CA . LYS A 1 94 ? 9.226 6.622 2.804 1.00 95.62 94 LYS A CA 1
ATOM 718 C C . LYS A 1 94 ? 9.241 6.415 1.302 1.00 95.62 94 LYS A C 1
ATOM 720 O O . LYS A 1 94 ? 10.132 6.944 0.652 1.00 95.62 94 LYS A O 1
ATOM 725 N N . ASP A 1 95 ? 8.264 5.683 0.791 1.00 95.44 95 ASP A N 1
ATOM 726 C CA . ASP A 1 95 ? 8.231 5.252 -0.594 1.00 95.44 95 ASP A CA 1
ATOM 727 C C . ASP A 1 95 ? 6.811 5.382 -1.153 1.00 95.44 95 ASP A C 1
ATOM 729 O O . ASP A 1 95 ? 5.856 4.785 -0.654 1.00 95.44 95 ASP A O 1
ATOM 733 N N . GLN A 1 96 ? 6.679 6.219 -2.176 1.00 94.62 96 GLN A N 1
ATOM 734 C CA . GLN A 1 96 ? 5.436 6.440 -2.912 1.00 94.62 96 GLN A CA 1
ATOM 735 C C . GLN A 1 96 ? 5.626 6.100 -4.387 1.00 94.62 96 GLN A C 1
ATOM 737 O O . GLN A 1 96 ? 4.861 6.574 -5.208 1.00 94.62 96 GLN A O 1
ATOM 742 N N . THR A 1 97 ? 6.617 5.283 -4.746 1.00 95.94 97 THR A N 1
ATOM 743 C CA . THR A 1 97 ? 6.989 5.047 -6.150 1.00 95.94 97 THR A CA 1
ATOM 744 C C . THR A 1 97 ? 5.848 4.450 -6.973 1.00 95.94 97 THR A C 1
ATOM 746 O O . THR A 1 97 ? 5.738 4.709 -8.163 1.00 95.94 97 THR A O 1
ATOM 749 N N . PHE A 1 98 ? 4.886 3.759 -6.349 1.00 95.81 98 PHE A N 1
ATOM 750 C CA . PHE A 1 98 ? 3.672 3.336 -7.058 1.00 95.81 98 PHE A CA 1
ATOM 751 C C . PHE A 1 98 ? 2.871 4.509 -7.659 1.00 95.81 98 PHE A C 1
ATOM 753 O O . PHE A 1 98 ? 2.068 4.297 -8.560 1.00 95.81 98 PHE A O 1
ATOM 760 N N . THR A 1 99 ? 3.046 5.745 -7.185 1.00 93.75 99 THR A N 1
ATOM 761 C CA . THR A 1 99 ? 2.342 6.916 -7.724 1.00 93.75 99 THR A CA 1
ATOM 762 C C . THR A 1 99 ? 2.951 7.443 -9.013 1.00 93.75 99 THR A C 1
ATOM 764 O O . THR A 1 99 ? 2.310 8.254 -9.677 1.00 93.75 99 THR A O 1
ATOM 767 N N . THR A 1 100 ? 4.150 6.983 -9.375 1.00 94.25 100 THR A N 1
ATOM 768 C CA . THR A 1 100 ? 4.849 7.388 -10.597 1.00 94.25 100 THR A CA 1
ATOM 769 C C . THR A 1 100 ? 4.597 6.439 -11.766 1.00 94.25 100 THR A C 1
ATOM 771 O O . THR A 1 100 ? 5.179 6.654 -12.818 1.00 94.25 100 THR A O 1
ATOM 774 N N . MET A 1 101 ? 3.749 5.411 -11.604 1.00 95.00 101 MET A N 1
ATOM 775 C CA . MET A 1 101 ? 3.401 4.488 -12.693 1.00 95.00 101 MET A CA 1
ATOM 776 C C . MET A 1 101 ? 2.714 5.229 -13.855 1.00 95.00 101 MET A C 1
ATOM 778 O O . MET A 1 101 ? 1.826 6.052 -13.606 1.00 95.00 101 MET A O 1
ATOM 782 N N . ASP A 1 102 ? 3.010 4.863 -15.108 1.00 94.75 102 ASP A N 1
ATOM 783 C CA . ASP A 1 102 ? 2.301 5.354 -16.310 1.00 94.75 102 ASP A CA 1
ATOM 784 C C . ASP A 1 102 ? 0.911 4.702 -16.503 1.00 94.75 102 ASP A C 1
ATOM 786 O O . ASP A 1 102 ? 0.482 4.321 -17.589 1.00 94.75 102 ASP A O 1
ATOM 790 N N . ASP A 1 103 ? 0.182 4.539 -15.400 1.00 93.88 103 ASP A N 1
ATOM 791 C CA . ASP A 1 103 ? -1.228 4.151 -15.358 1.00 93.88 103 ASP A CA 1
ATOM 792 C C . ASP A 1 103 ? -1.921 4.978 -14.272 1.00 93.88 103 ASP A C 1
ATOM 794 O O . ASP A 1 103 ? -2.217 4.541 -13.150 1.00 93.88 103 ASP A O 1
ATOM 798 N N . GLY A 1 104 ? -2.159 6.245 -14.615 1.00 91.38 104 GLY A N 1
ATOM 799 C CA . GLY A 1 104 ? -2.804 7.201 -13.722 1.00 91.38 104 GLY A CA 1
ATOM 800 C C . GLY A 1 104 ? -4.204 6.760 -13.278 1.00 91.38 104 GLY A C 1
ATOM 801 O O . GLY A 1 104 ? -4.633 7.104 -12.174 1.00 91.38 104 GLY A O 1
ATOM 802 N N . GLU A 1 105 ? -4.932 5.976 -14.081 1.00 92.38 105 GLU A N 1
ATOM 803 C CA . GLU A 1 105 ? -6.258 5.467 -13.709 1.00 92.38 105 GLU A CA 1
ATOM 804 C C . GLU A 1 105 ? -6.165 4.405 -12.607 1.00 92.38 105 GLU A C 1
ATOM 806 O O . GLU A 1 105 ? -6.901 4.487 -11.610 1.00 92.38 105 GLU A O 1
ATOM 811 N N . ARG A 1 106 ? -5.237 3.450 -12.733 1.00 94.94 106 ARG A N 1
ATOM 812 C CA . ARG A 1 106 ? -4.975 2.431 -11.709 1.00 94.94 106 ARG A CA 1
ATOM 813 C C . ARG A 1 106 ? -4.425 3.039 -10.435 1.00 94.94 106 ARG A C 1
ATOM 815 O O . ARG A 1 106 ? -4.924 2.703 -9.355 1.00 94.94 106 ARG A O 1
ATOM 822 N N . CYS A 1 107 ? -3.472 3.961 -10.549 1.00 93.31 107 CYS A N 1
ATOM 823 C CA . CYS A 1 107 ? -2.931 4.712 -9.420 1.00 93.31 107 CYS A CA 1
ATOM 824 C C . CYS A 1 107 ? -4.055 5.416 -8.640 1.00 93.31 107 CYS A C 1
ATOM 826 O O . CYS A 1 107 ? -4.244 5.188 -7.441 1.00 93.31 107 CYS A O 1
ATOM 828 N N . ASN A 1 108 ? -4.904 6.176 -9.338 1.00 89.75 108 ASN A N 1
ATOM 829 C CA . ASN A 1 108 ? -6.036 6.869 -8.727 1.00 89.75 108 ASN A CA 1
ATOM 830 C C . ASN A 1 108 ? -7.046 5.913 -8.079 1.00 89.75 108 ASN A C 1
ATOM 832 O O . ASN A 1 108 ? -7.591 6.206 -7.008 1.00 89.75 108 ASN A O 1
ATOM 836 N N . ALA A 1 109 ? -7.331 4.777 -8.716 1.00 92.69 109 ALA A N 1
ATOM 837 C CA . ALA A 1 109 ? -8.230 3.773 -8.164 1.00 92.69 109 ALA A CA 1
ATOM 838 C C . ALA A 1 109 ? -7.646 3.123 -6.893 1.00 92.69 109 ALA A C 1
ATOM 840 O O . ALA A 1 109 ? -8.383 2.919 -5.925 1.00 92.69 109 ALA A O 1
ATOM 841 N N . LEU A 1 110 ? -6.330 2.894 -6.852 1.00 94.44 110 LEU A N 1
ATOM 842 C CA . LEU A 1 110 ? -5.617 2.332 -5.704 1.00 94.44 110 LEU A CA 1
ATOM 843 C C . LEU A 1 110 ? -5.606 3.304 -4.516 1.00 94.44 110 LEU A C 1
ATOM 845 O O . LEU A 1 110 ? -5.921 2.916 -3.391 1.00 94.44 110 LEU A O 1
ATOM 849 N N . ILE A 1 111 ? -5.351 4.591 -4.769 1.00 91.94 111 ILE A N 1
ATOM 850 C CA . ILE A 1 111 ? -5.409 5.653 -3.752 1.00 91.94 111 ILE A CA 1
ATOM 851 C C . ILE A 1 111 ? -6.826 5.768 -3.176 1.00 91.94 111 ILE A C 1
ATOM 853 O O . ILE A 1 111 ? -7.012 5.823 -1.956 1.00 91.94 111 ILE A O 1
ATOM 857 N N . LYS A 1 112 ? -7.857 5.765 -4.034 1.00 89.75 112 LYS A N 1
ATOM 858 C CA . LYS A 1 112 ? -9.263 5.771 -3.593 1.00 89.75 112 LYS A CA 1
ATOM 859 C C . LYS A 1 112 ? -9.585 4.551 -2.731 1.00 89.75 112 LYS A C 1
ATOM 861 O O . LYS A 1 112 ? -10.267 4.700 -1.715 1.00 89.75 112 LYS A O 1
ATOM 866 N N . LEU A 1 113 ? -9.085 3.376 -3.113 1.00 93.75 113 LEU A N 1
ATOM 867 C CA . LEU A 1 113 ? -9.275 2.140 -2.364 1.00 93.75 113 LEU A CA 1
ATOM 868 C C . LEU A 1 113 ? -8.609 2.205 -0.983 1.00 93.75 113 LEU A C 1
ATOM 870 O O . LEU A 1 113 ? -9.262 1.894 0.012 1.00 93.75 113 LEU A O 1
ATOM 874 N N . LEU A 1 114 ? -7.366 2.690 -0.903 1.00 94.25 114 LEU A N 1
ATOM 875 C CA . LEU A 1 114 ? -6.642 2.910 0.353 1.00 94.25 114 LEU A CA 1
ATOM 876 C C . LEU A 1 114 ? -7.396 3.856 1.295 1.00 94.25 114 LEU A C 1
ATOM 878 O O . LEU A 1 114 ? -7.611 3.543 2.467 1.00 94.25 114 LEU A O 1
ATOM 882 N N . LEU A 1 115 ? -7.830 5.011 0.789 1.00 90.94 115 LEU A N 1
ATOM 883 C CA . LEU A 1 115 ? -8.558 5.987 1.601 1.00 90.94 115 LEU A CA 1
ATOM 884 C C . LEU A 1 115 ? -9.914 5.439 2.062 1.00 90.94 115 LEU A C 1
ATOM 886 O O . LEU A 1 115 ? -10.313 5.672 3.203 1.00 90.94 115 LEU A O 1
ATOM 890 N N . SER A 1 116 ? -10.605 4.678 1.209 1.00 91.00 116 SER A N 1
ATOM 891 C CA . SER A 1 116 ? -11.853 4.011 1.583 1.00 91.00 116 SER A CA 1
ATOM 892 C C . SER A 1 116 ? -11.634 2.935 2.653 1.00 91.00 116 SER A C 1
ATOM 894 O O . SER A 1 116 ? -12.384 2.898 3.630 1.00 91.00 116 SER A O 1
ATOM 896 N N . ALA A 1 117 ? -10.563 2.140 2.550 1.00 94.38 117 ALA A N 1
ATOM 897 C CA . ALA A 1 117 ? -10.182 1.152 3.561 1.00 94.38 117 ALA A CA 1
ATOM 898 C C . ALA A 1 117 ? -9.954 1.807 4.932 1.00 94.38 117 ALA A C 1
ATOM 900 O O . ALA A 1 117 ? -10.491 1.351 5.944 1.00 94.38 117 ALA A O 1
ATOM 901 N N . TRP A 1 118 ? -9.228 2.929 4.956 1.00 93.44 118 TRP A N 1
ATOM 902 C CA . TRP A 1 118 ? -9.013 3.719 6.165 1.00 93.44 118 TRP A CA 1
ATOM 903 C C . TRP A 1 118 ? -10.315 4.212 6.785 1.00 93.44 118 TRP A C 1
ATOM 905 O O . TRP A 1 118 ? -10.516 4.049 7.989 1.00 93.44 118 TRP A O 1
ATOM 915 N N . VAL A 1 119 ? -11.225 4.778 5.986 1.00 90.19 119 VAL A N 1
ATOM 916 C CA . VAL A 1 119 ? -12.520 5.239 6.503 1.00 90.19 119 VAL A CA 1
ATOM 917 C C . VAL A 1 119 ? -13.362 4.061 7.003 1.00 90.19 119 VAL A C 1
ATOM 919 O O . VAL A 1 119 ? -13.987 4.168 8.060 1.00 90.19 119 VAL A O 1
ATOM 922 N N . HIS A 1 120 ? -13.362 2.933 6.292 1.00 91.44 120 HIS A N 1
ATOM 923 C CA . HIS A 1 120 ? -14.089 1.732 6.689 1.00 91.44 120 HIS A CA 1
ATOM 924 C C . HIS A 1 120 ? -13.598 1.197 8.042 1.00 91.44 120 HIS A C 1
ATOM 926 O O . HIS A 1 120 ? -14.396 1.063 8.971 1.00 91.44 120 HIS A O 1
ATOM 932 N N . VAL A 1 121 ? -12.288 0.975 8.195 1.00 92.62 121 VAL A N 1
ATOM 933 C CA . VAL A 1 121 ? -11.692 0.501 9.455 1.00 92.62 121 VAL A CA 1
ATOM 934 C C . VAL A 1 121 ? -11.901 1.518 10.575 1.00 92.62 121 VAL A C 1
ATOM 936 O O . VAL A 1 121 ? -12.315 1.141 11.670 1.00 92.62 121 VAL A O 1
ATOM 939 N N . ALA A 1 122 ? -11.701 2.812 10.304 1.00 89.56 122 ALA A N 1
ATOM 940 C CA . ALA A 1 122 ? -11.854 3.866 11.303 1.00 89.56 122 ALA A CA 1
ATOM 941 C C . ALA A 1 122 ? -13.277 3.969 11.868 1.00 89.56 122 ALA A C 1
ATOM 943 O O . ALA A 1 122 ? -13.449 4.321 13.036 1.00 89.56 122 ALA A O 1
ATOM 944 N N . ARG A 1 123 ? -14.291 3.669 11.049 1.00 85.69 123 ARG A N 1
ATOM 945 C CA . ARG A 1 123 ? -15.706 3.753 11.429 1.00 85.69 123 ARG A CA 1
ATOM 946 C C . ARG A 1 123 ? -16.251 2.446 11.976 1.00 85.69 123 ARG A C 1
ATOM 948 O O . ARG A 1 123 ? -16.763 2.426 13.092 1.00 85.69 123 ARG A O 1
ATOM 955 N N . THR A 1 124 ? -16.170 1.379 11.189 1.00 86.62 124 THR A N 1
ATOM 956 C CA . THR A 1 124 ? -16.737 0.071 11.540 1.00 86.62 124 THR A CA 1
ATOM 957 C C . THR A 1 124 ? -15.949 -0.546 12.690 1.00 86.62 124 THR A C 1
ATOM 959 O O . THR A 1 124 ? -16.527 -1.054 13.646 1.00 86.62 124 THR A O 1
ATOM 962 N N . GLY A 1 125 ? -14.625 -0.392 12.652 1.00 81.62 125 GLY A N 1
ATOM 963 C CA . GLY A 1 125 ? -13.711 -0.852 13.686 1.00 81.62 125 GLY A CA 1
ATOM 964 C C . GLY A 1 125 ? -13.549 0.101 14.868 1.00 81.62 125 GLY A C 1
ATOM 965 O O . GLY A 1 125 ? -12.787 -0.228 15.772 1.00 81.62 125 GLY A O 1
ATOM 966 N N . HIS A 1 126 ? -14.233 1.256 14.909 1.00 82.25 126 HIS A N 1
ATOM 967 C CA . HIS A 1 126 ? -13.968 2.315 15.896 1.00 82.25 126 HIS A CA 1
ATOM 968 C C . HIS A 1 126 ? -13.942 1.797 17.341 1.00 82.25 126 HIS A C 1
ATOM 970 O O . HIS A 1 126 ? -13.032 2.110 18.106 1.00 82.25 126 HIS A O 1
ATOM 976 N N . ALA A 1 127 ? -14.911 0.950 17.704 1.00 78.69 127 ALA A N 1
ATOM 977 C CA . ALA A 1 127 ? -15.000 0.360 19.037 1.00 78.69 127 ALA A CA 1
ATOM 978 C C . ALA A 1 127 ? -13.778 -0.500 19.410 1.00 78.69 127 ALA A C 1
ATOM 980 O O . ALA A 1 127 ? -13.465 -0.611 20.591 1.00 78.69 127 ALA A O 1
ATOM 981 N N . HIS A 1 128 ? -13.093 -1.074 18.419 1.00 79.75 128 HIS A N 1
ATOM 982 C CA . HIS A 1 128 ? -11.929 -1.946 18.584 1.00 79.75 128 HIS A CA 1
ATOM 983 C C . HIS A 1 128 ? -10.596 -1.194 18.558 1.00 79.75 128 HIS A C 1
ATOM 985 O O . HIS A 1 128 ? -9.597 -1.722 19.046 1.00 79.75 128 HIS A O 1
ATOM 991 N N . ILE A 1 129 ? -10.561 0.003 17.963 1.00 84.12 129 ILE A N 1
ATOM 992 C CA . ILE A 1 129 ? -9.302 0.698 17.657 1.00 84.12 129 ILE A CA 1
ATOM 993 C C . ILE A 1 129 ? -9.155 2.060 18.341 1.00 84.12 129 ILE A C 1
ATOM 995 O O . ILE A 1 129 ? -8.053 2.591 18.388 1.00 84.12 129 ILE A O 1
ATOM 999 N N . LYS A 1 130 ? -10.228 2.646 18.886 1.00 78.12 130 LYS A N 1
ATOM 1000 C CA . LYS A 1 130 ? -10.180 3.973 19.532 1.00 78.12 130 LYS A CA 1
ATOM 1001 C C . LYS A 1 130 ? -9.209 4.055 20.717 1.00 78.12 130 LYS A C 1
ATOM 1003 O O . LYS A 1 130 ? -8.743 5.142 21.038 1.00 78.12 130 LYS A O 1
ATOM 1008 N N . ASP A 1 131 ? -8.920 2.914 21.342 1.00 80.06 131 ASP A N 1
ATOM 1009 C CA . ASP A 1 131 ? -8.028 2.812 22.498 1.00 80.06 131 ASP A CA 1
ATOM 1010 C C . ASP A 1 131 ? -6.552 2.656 22.083 1.00 80.06 131 ASP A C 1
ATOM 1012 O O . ASP A 1 131 ? -5.662 2.633 22.933 1.00 80.06 131 ASP A O 1
ATOM 1016 N N . PHE A 1 132 ? -6.262 2.573 20.778 1.00 83.62 132 PHE A N 1
ATOM 1017 C CA . PHE A 1 132 ? -4.890 2.643 20.293 1.00 83.62 132 PHE A CA 1
ATOM 1018 C C . PHE A 1 132 ? -4.324 4.039 20.540 1.00 83.62 132 PHE A C 1
ATOM 1020 O O . PHE A 1 132 ? -4.805 5.039 20.005 1.00 83.62 132 PHE A O 1
ATOM 1027 N N . VAL A 1 133 ? -3.248 4.085 21.324 1.00 85.38 133 VAL A N 1
ATOM 1028 C CA . VAL A 1 133 ? -2.579 5.315 21.776 1.00 85.38 133 VAL A CA 1
ATOM 1029 C C . VAL A 1 133 ? -2.147 6.203 20.598 1.00 85.38 133 VAL A C 1
ATOM 1031 O O . VAL A 1 133 ? -2.165 7.428 20.693 1.00 85.38 133 VAL A O 1
ATOM 1034 N N . ASN A 1 134 ? -1.826 5.592 19.460 1.00 89.00 134 ASN A N 1
ATOM 1035 C CA . ASN A 1 134 ? -1.359 6.243 18.240 1.00 89.00 134 ASN A CA 1
ATOM 1036 C C . ASN A 1 134 ? -2.462 6.510 17.194 1.00 89.00 134 ASN A C 1
ATOM 1038 O O . ASN A 1 134 ? -2.164 7.100 16.155 1.00 89.00 134 ASN A O 1
ATOM 1042 N N . PHE A 1 135 ? -3.727 6.135 17.433 1.00 89.06 135 PHE A N 1
ATOM 1043 C CA . PHE A 1 135 ? -4.797 6.214 16.424 1.00 89.06 135 PHE A CA 1
ATOM 1044 C C . PHE A 1 135 ? -4.908 7.603 15.777 1.00 89.06 135 PHE A C 1
ATOM 1046 O O . PHE A 1 135 ? -4.887 7.736 14.553 1.00 89.06 135 PHE A O 1
ATOM 1053 N N . ARG A 1 136 ? -4.962 8.665 16.595 1.00 88.44 136 ARG A N 1
ATOM 1054 C CA . ARG A 1 136 ? -5.071 10.052 16.104 1.00 88.44 136 ARG A CA 1
ATOM 1055 C C . ARG A 1 136 ? -3.835 10.490 15.318 1.00 88.44 136 ARG A C 1
ATOM 1057 O O . ARG A 1 136 ? -3.970 11.214 14.334 1.00 88.44 136 ARG A O 1
ATOM 1064 N N . PHE A 1 137 ? -2.648 10.059 15.743 1.00 92.12 137 PHE A N 1
ATOM 1065 C CA . PHE A 1 137 ? -1.394 10.356 15.054 1.00 92.12 137 PHE A CA 1
ATOM 1066 C C . PHE A 1 137 ? -1.380 9.733 13.656 1.00 92.12 137 PHE A C 1
ATOM 1068 O O . PHE A 1 137 ? -1.195 10.451 12.672 1.00 92.12 137 PHE A O 1
ATOM 1075 N N . VAL A 1 138 ? -1.664 8.432 13.561 1.00 92.38 138 VAL A N 1
ATOM 1076 C CA . VAL A 1 138 ? -1.674 7.693 12.290 1.00 92.38 138 VAL A CA 1
ATOM 1077 C C . VAL A 1 138 ? -2.758 8.226 11.352 1.00 92.38 138 VAL A C 1
ATOM 1079 O O . VAL A 1 138 ? -2.512 8.423 10.161 1.00 92.38 138 VAL A O 1
ATOM 1082 N N . LEU A 1 139 ? -3.943 8.545 11.883 1.00 89.50 139 LEU A N 1
ATOM 1083 C CA . LEU A 1 139 ? -5.018 9.152 11.101 1.00 89.50 139 LEU A CA 1
ATOM 1084 C C . LEU A 1 139 ? -4.597 10.518 10.534 1.00 89.50 139 LEU A C 1
ATOM 1086 O O . LEU A 1 139 ? -4.828 10.794 9.359 1.00 89.50 139 LEU A O 1
ATOM 1090 N N . GLY A 1 140 ? -3.910 11.347 11.328 1.00 91.50 140 GLY A N 1
ATOM 1091 C CA . GLY A 1 140 ? -3.349 12.619 10.866 1.00 91.50 140 GLY A CA 1
ATOM 1092 C C . GLY A 1 140 ? -2.309 12.455 9.751 1.00 91.50 140 GLY A C 1
ATOM 1093 O O . GLY A 1 140 ? -2.344 13.203 8.770 1.00 91.50 140 GLY A O 1
ATOM 1094 N N . LYS A 1 141 ? -1.422 11.453 9.852 1.00 93.88 141 LYS A N 1
ATOM 1095 C CA . LYS A 1 141 ? -0.473 11.113 8.775 1.00 93.88 141 LYS A CA 1
ATOM 1096 C C . LYS A 1 141 ? -1.191 10.666 7.508 1.00 93.88 141 LYS A C 1
ATOM 1098 O O . LYS A 1 141 ? -0.878 11.157 6.429 1.00 93.88 141 LYS A O 1
ATOM 1103 N N . THR A 1 142 ? -2.217 9.837 7.653 1.00 90.75 142 THR A N 1
ATOM 1104 C CA . THR A 1 142 ? -3.039 9.350 6.539 1.00 90.75 142 THR A CA 1
ATOM 1105 C C . THR A 1 142 ? -3.786 10.486 5.836 1.00 90.75 142 THR A C 1
ATOM 1107 O O . THR A 1 142 ? -3.828 10.522 4.612 1.00 90.75 142 THR A O 1
ATOM 1110 N N . VAL A 1 143 ? -4.335 11.460 6.575 1.00 90.62 143 VAL A N 1
ATOM 1111 C CA . VAL A 1 143 ? -4.955 12.657 5.974 1.00 90.62 143 VAL A CA 1
ATOM 1112 C C . VAL A 1 143 ? -3.930 13.458 5.174 1.00 90.62 143 VAL A C 1
ATOM 1114 O O . VAL A 1 143 ? -4.240 13.916 4.074 1.00 90.62 143 VAL A O 1
ATOM 1117 N N . LYS A 1 144 ? -2.719 13.646 5.715 1.00 92.25 144 LYS A N 1
ATOM 1118 C CA . LYS A 1 144 ? -1.642 14.348 5.007 1.00 92.25 144 LYS A CA 1
ATOM 1119 C C . LYS A 1 144 ? -1.259 13.605 3.726 1.00 92.25 144 LYS A C 1
ATOM 1121 O O . LYS A 1 144 ? -1.225 14.237 2.678 1.00 92.25 144 LYS A O 1
ATOM 1126 N N . LEU A 1 145 ? -1.061 12.290 3.813 1.00 88.81 145 LEU A N 1
ATOM 1127 C CA . LEU A 1 145 ? -0.773 11.426 2.672 1.00 88.81 145 LEU A CA 1
ATOM 1128 C C . LEU A 1 145 ? -1.884 11.520 1.618 1.00 88.81 145 LEU A C 1
ATOM 1130 O O . LEU A 1 145 ? -1.615 11.834 0.469 1.00 88.81 145 LEU A O 1
ATOM 1134 N N . GLY A 1 146 ? -3.148 11.369 2.014 1.00 87.44 146 GLY A N 1
ATOM 1135 C CA . GLY A 1 146 ? -4.286 11.477 1.101 1.00 87.44 146 GLY A CA 1
ATOM 1136 C C . GLY A 1 146 ? -4.393 12.832 0.397 1.00 87.44 146 GLY A C 1
ATOM 1137 O O . GLY A 1 146 ? -4.827 12.875 -0.745 1.00 87.44 146 GLY A O 1
ATOM 1138 N N . LYS A 1 147 ? -3.973 13.930 1.043 1.00 89.06 147 LYS A N 1
ATOM 1139 C CA . LYS A 1 147 ? -3.883 15.257 0.407 1.00 89.06 147 LYS A CA 1
ATOM 1140 C C . LYS A 1 147 ? -2.709 15.372 -0.566 1.00 89.06 147 LYS A C 1
ATOM 1142 O O . LYS A 1 147 ? -2.828 16.105 -1.533 1.00 89.06 147 LYS A O 1
ATOM 1147 N N . GLN A 1 148 ? -1.590 14.699 -0.294 1.00 87.69 148 GLN A N 1
ATOM 1148 C CA . GLN A 1 148 ? -0.428 14.665 -1.193 1.00 87.69 148 GLN A CA 1
ATOM 1149 C C . GLN A 1 148 ? -0.707 13.824 -2.441 1.00 87.69 148 GLN A C 1
ATOM 1151 O O . GLN A 1 148 ? -0.285 14.194 -3.524 1.00 87.69 148 GLN A O 1
ATOM 1156 N N . LEU A 1 149 ? -1.443 12.723 -2.277 1.00 83.25 149 LEU A N 1
ATOM 1157 C CA . LEU A 1 149 ? -1.800 11.793 -3.348 1.00 83.25 149 LEU A CA 1
ATOM 1158 C C . LEU A 1 149 ? -2.963 12.281 -4.228 1.00 83.25 149 LEU A C 1
ATOM 1160 O O . LEU A 1 149 ? -3.244 11.685 -5.261 1.00 83.25 149 LEU A O 1
ATOM 1164 N N . GLN A 1 150 ? -3.682 13.326 -3.811 1.00 80.00 150 GLN A N 1
ATOM 1165 C CA . GLN A 1 150 ? -4.742 13.930 -4.613 1.00 80.00 150 GLN A CA 1
ATOM 1166 C C . GLN A 1 150 ? -4.156 14.981 -5.554 1.00 80.00 150 GLN A C 1
ATOM 1168 O O . GLN A 1 150 ? -3.997 16.138 -5.167 1.00 80.00 150 GLN A O 1
ATOM 1173 N N . ASP A 1 151 ? -3.927 14.600 -6.809 1.00 67.88 151 ASP A N 1
ATOM 1174 C CA . ASP A 1 151 ? -3.827 15.584 -7.884 1.00 67.88 151 ASP A CA 1
ATOM 1175 C C . ASP A 1 151 ? -5.217 16.170 -8.162 1.00 67.88 151 ASP A C 1
ATOM 1177 O O . ASP A 1 151 ? -6.215 15.444 -8.237 1.00 67.88 151 ASP A O 1
ATOM 1181 N N . GLY A 1 152 ? -5.267 17.503 -8.251 1.00 55.88 152 GLY A N 1
ATOM 1182 C CA . GLY A 1 152 ? -6.412 18.389 -7.987 1.00 55.88 152 GLY A CA 1
ATOM 1183 C C . GLY A 1 152 ? -7.748 18.165 -8.712 1.00 55.88 152 GLY A C 1
ATOM 1184 O O . GLY A 1 152 ? -8.657 18.964 -8.499 1.00 55.88 152 GLY A O 1
ATOM 1185 N N . ASP A 1 153 ? -7.909 17.102 -9.500 1.00 52.31 153 ASP A N 1
ATOM 1186 C CA . ASP A 1 153 ? -9.147 16.744 -10.206 1.00 52.31 153 ASP A CA 1
ATOM 1187 C C . ASP A 1 153 ? -9.836 15.467 -9.686 1.00 52.31 153 ASP A C 1
ATOM 1189 O O . ASP A 1 153 ? -10.996 15.195 -10.019 1.00 52.31 153 ASP A O 1
ATOM 1193 N N . THR A 1 154 ? -9.192 14.670 -8.825 1.00 52.28 154 THR A N 1
ATOM 1194 C CA . THR A 1 154 ? -9.825 13.448 -8.304 1.00 52.28 154 THR A CA 1
ATOM 1195 C C . THR A 1 154 ? -10.624 13.709 -7.030 1.00 52.28 154 THR A C 1
ATOM 1197 O O . THR A 1 154 ? -10.131 13.674 -5.905 1.00 52.28 154 THR A O 1
ATOM 1200 N N . VAL A 1 155 ? -11.930 13.913 -7.222 1.00 47.81 155 VAL A N 1
ATOM 1201 C CA . VAL A 1 155 ? -12.948 14.042 -6.169 1.00 47.81 155 VAL A CA 1
ATOM 1202 C C . VAL A 1 155 ? -13.058 12.737 -5.368 1.00 47.81 155 VAL A C 1
ATOM 1204 O O . VAL A 1 155 ? -13.948 11.916 -5.589 1.00 47.81 155 VAL A O 1
ATOM 1207 N N . SER A 1 156 ? -12.148 12.507 -4.423 1.00 59.56 156 SER A N 1
ATOM 1208 C CA . SER A 1 156 ? -12.381 11.562 -3.337 1.00 59.56 156 SER A CA 1
ATOM 1209 C C . SER A 1 156 ? -12.594 12.360 -2.052 1.00 59.56 156 SER A C 1
ATOM 1211 O O . SER A 1 156 ? -11.731 13.091 -1.574 1.00 59.56 156 SER A O 1
ATOM 1213 N N . ASN A 1 157 ? -13.773 12.219 -1.447 1.00 73.50 157 ASN A N 1
ATOM 1214 C CA . ASN A 1 157 ? -14.062 12.808 -0.135 1.00 73.50 157 ASN A CA 1
ATOM 1215 C C . ASN A 1 157 ? -13.267 12.121 0.998 1.00 73.50 157 ASN A C 1
ATOM 1217 O O . ASN A 1 157 ? -13.525 12.387 2.167 1.00 73.50 157 ASN A O 1
ATOM 1221 N N . GLY A 1 158 ? -12.321 11.228 0.674 1.00 76.75 158 GLY A N 1
ATOM 1222 C CA . GLY A 1 158 ? -11.556 10.420 1.620 1.00 76.75 158 GLY A CA 1
ATOM 1223 C C . GLY A 1 158 ? -10.802 11.263 2.649 1.00 76.75 158 GLY A C 1
ATOM 1224 O O . GLY A 1 158 ? -11.074 11.115 3.841 1.00 76.75 158 GLY A O 1
ATOM 1225 N N . PRO A 1 159 ? -9.924 12.204 2.249 1.00 81.69 159 PRO A N 1
ATOM 1226 C CA . PRO A 1 159 ? -9.164 12.996 3.213 1.00 81.69 159 PRO A CA 1
ATOM 1227 C C . PRO A 1 159 ? -10.065 13.886 4.071 1.00 81.69 159 PRO A C 1
ATOM 1229 O O . PRO A 1 159 ? -9.816 14.037 5.263 1.00 81.69 159 PRO A O 1
ATOM 1232 N N . ALA A 1 160 ? -11.146 14.429 3.500 1.00 83.81 160 ALA A N 1
ATOM 1233 C CA . ALA A 1 160 ? -12.139 15.202 4.245 1.00 83.81 160 ALA A CA 1
ATOM 1234 C C . ALA A 1 160 ? -12.894 14.338 5.273 1.00 83.81 160 ALA A C 1
ATOM 1236 O O . ALA A 1 160 ? -13.106 14.766 6.405 1.00 83.81 160 ALA A O 1
ATOM 1237 N N . ALA A 1 161 ? -13.250 13.102 4.913 1.00 79.12 161 ALA A N 1
ATOM 1238 C CA . ALA A 1 161 ? -13.895 12.148 5.810 1.00 79.12 161 ALA A CA 1
ATOM 1239 C C . ALA A 1 161 ? -12.985 11.737 6.974 1.00 79.12 161 ALA A C 1
ATOM 1241 O O . ALA A 1 161 ? -13.422 11.703 8.125 1.00 79.12 161 ALA A O 1
ATOM 1242 N N . LEU A 1 162 ? -11.712 11.460 6.680 1.00 82.62 162 LEU A N 1
ATOM 1243 C CA . LEU A 1 162 ? -10.700 11.145 7.687 1.00 82.62 162 LEU A CA 1
ATOM 1244 C C . LEU A 1 162 ? -10.412 12.352 8.589 1.00 82.62 162 LEU A C 1
ATOM 1246 O O . LEU A 1 162 ? -10.281 12.187 9.800 1.00 82.62 162 LEU A O 1
ATOM 1250 N N . GLN A 1 163 ? -10.382 13.566 8.031 1.00 87.25 163 GLN A N 1
ATOM 1251 C CA . GLN A 1 163 ? -10.249 14.797 8.810 1.00 87.25 163 GLN A CA 1
ATOM 1252 C C . GLN A 1 163 ? -11.436 14.982 9.764 1.00 87.25 163 GLN A C 1
ATOM 1254 O O . GLN A 1 163 ? -11.224 15.257 10.939 1.00 87.25 163 GLN A O 1
ATOM 1259 N N . ALA A 1 164 ? -12.670 14.750 9.306 1.00 84.75 164 ALA A N 1
ATOM 1260 C CA . ALA A 1 164 ? -13.849 14.825 10.168 1.00 84.75 164 ALA A CA 1
ATOM 1261 C C . ALA A 1 164 ? -13.778 13.821 11.337 1.00 84.75 164 ALA A C 1
ATOM 1263 O O . ALA A 1 164 ? -14.086 14.177 12.475 1.00 84.75 164 ALA A O 1
ATOM 1264 N N . LEU A 1 165 ? -13.312 12.590 11.080 1.00 82.88 165 LEU A N 1
ATOM 1265 C CA . LEU A 1 165 ? -13.059 11.595 12.132 1.00 82.88 165 LEU A CA 1
ATOM 1266 C C . LEU A 1 165 ? -11.988 12.071 13.123 1.00 82.88 165 LEU A C 1
ATOM 1268 O O . LEU A 1 165 ? -12.144 11.904 14.334 1.00 82.88 165 LEU A O 1
ATOM 1272 N N . LEU A 1 166 ? -10.911 12.684 12.625 1.00 86.19 166 LEU A N 1
ATOM 1273 C CA . LEU A 1 166 ? -9.851 13.238 13.463 1.00 86.19 166 LEU A CA 1
ATOM 1274 C C . LEU A 1 166 ? -10.374 14.373 14.351 1.00 86.19 166 LEU A C 1
ATOM 1276 O O . LEU A 1 166 ? -10.062 14.414 15.542 1.00 86.19 166 LEU A O 1
ATOM 1280 N N . ASP A 1 167 ? -11.229 15.240 13.819 1.00 87.31 167 ASP A N 1
ATOM 1281 C CA . ASP A 1 167 ? -11.828 16.361 14.550 1.00 87.31 167 ASP A CA 1
ATOM 1282 C C . ASP A 1 167 ? -12.874 15.908 15.588 1.00 87.31 167 ASP A C 1
ATOM 1284 O O . ASP A 1 167 ? -13.446 16.729 16.305 1.00 87.31 167 ASP A O 1
ATOM 1288 N N . GLY A 1 168 ? -13.101 14.595 15.717 1.00 81.75 168 GLY A N 1
ATOM 1289 C CA . GLY A 1 168 ? -14.056 14.022 16.661 1.00 81.75 168 GLY A CA 1
ATOM 1290 C C . GLY A 1 168 ? -15.503 14.240 16.238 1.00 81.75 168 GLY A C 1
ATOM 1291 O O . GLY A 1 168 ? -16.407 14.062 17.055 1.00 81.75 168 GLY A O 1
ATOM 1292 N N . ALA A 1 169 ? -15.741 14.622 14.979 1.00 80.62 169 ALA A N 1
ATOM 1293 C CA . ALA A 1 169 ? -17.088 14.657 14.456 1.00 80.62 169 ALA A CA 1
ATOM 1294 C C . ALA A 1 169 ? -17.629 13.225 14.457 1.00 80.62 169 ALA A C 1
ATOM 1296 O O . ALA A 1 169 ? -17.053 12.325 13.837 1.00 80.62 169 ALA A O 1
ATOM 1297 N N . GLU A 1 170 ? -18.771 13.016 15.117 1.00 66.88 170 GLU A N 1
ATOM 1298 C CA . GLU A 1 170 ? -19.625 11.897 14.746 1.00 66.88 170 GLU A CA 1
ATOM 1299 C C . GLU A 1 170 ? -19.950 12.110 13.278 1.00 66.88 170 GLU A C 1
ATOM 1301 O O . GLU A 1 170 ? -20.669 13.043 12.915 1.00 66.88 170 GLU A O 1
ATOM 1306 N N . VAL A 1 171 ? -19.339 11.308 12.411 1.00 57.94 171 VAL A N 1
ATOM 1307 C CA . VAL A 1 171 ? -19.547 11.472 10.984 1.00 57.94 171 VAL A CA 1
ATOM 1308 C C . VAL A 1 171 ? -20.973 11.032 10.702 1.00 57.94 171 VAL A C 1
ATOM 1310 O O . VAL A 1 171 ? -21.243 9.843 10.511 1.00 57.94 171 VAL A O 1
ATOM 1313 N N . GLN A 1 172 ? -21.884 12.001 10.715 1.00 51.12 172 GLN A N 1
ATOM 1314 C CA . GLN A 1 172 ? -23.279 11.803 10.390 1.00 51.12 172 GLN A CA 1
ATOM 1315 C C . GLN A 1 172 ? -23.338 11.227 8.981 1.00 51.12 172 GLN A C 1
ATOM 1317 O O . GLN A 1 172 ? -23.028 11.894 7.996 1.00 51.12 172 GLN A O 1
ATOM 1322 N N . THR A 1 173 ? -23.698 9.952 8.882 1.00 51.84 173 THR A N 1
ATOM 1323 C CA . THR A 1 173 ? -24.136 9.361 7.624 1.00 51.84 173 THR A CA 1
ATOM 1324 C C . THR A 1 173 ? -25.539 9.895 7.422 1.00 51.84 173 THR A C 1
ATOM 1326 O O . THR A 1 173 ? -26.505 9.265 7.849 1.00 51.84 173 THR A O 1
ATOM 1329 N N . SER A 1 174 ? -25.649 11.120 6.912 1.00 41.94 174 SER A N 1
ATOM 1330 C CA . SER A 1 174 ? -26.939 11.730 6.626 1.00 41.94 174 SER A CA 1
ATOM 1331 C C . SER A 1 174 ? -27.705 10.801 5.677 1.00 41.94 174 SER A C 1
ATOM 1333 O O . SER A 1 174 ? -27.345 10.597 4.523 1.00 41.94 174 SER A O 1
ATOM 1335 N N . ASP A 1 175 ? -28.724 10.147 6.224 1.00 42.16 175 ASP A N 1
ATOM 1336 C CA . ASP A 1 175 ? -29.831 9.501 5.518 1.00 42.16 175 ASP A CA 1
ATOM 1337 C C . ASP A 1 175 ? -29.554 8.335 4.546 1.00 42.16 175 ASP A C 1
ATOM 1339 O O . ASP A 1 175 ? -30.485 7.862 3.885 1.00 42.16 175 ASP A O 1
ATOM 1343 N N . GLN A 1 176 ? -28.351 7.753 4.499 1.00 48.28 176 GLN A N 1
ATOM 1344 C CA . GLN A 1 176 ? -28.162 6.490 3.775 1.00 48.28 176 GLN A CA 1
ATOM 1345 C C . GLN A 1 176 ? -28.666 5.299 4.600 1.00 48.28 176 GLN A C 1
ATOM 1347 O O . GLN A 1 176 ? -28.006 4.804 5.511 1.00 48.28 176 GLN A O 1
ATOM 1352 N N . LYS A 1 177 ? -29.857 4.807 4.238 1.00 44.19 177 LYS A N 1
ATOM 1353 C CA . LYS A 1 177 ? -30.363 3.480 4.611 1.00 44.19 177 LYS A CA 1
ATOM 1354 C C . LYS A 1 177 ? -29.270 2.409 4.439 1.00 44.19 177 LYS A C 1
ATOM 1356 O O . LYS A 1 177 ? -29.000 1.965 3.330 1.00 44.19 177 LYS A O 1
ATOM 1361 N N . SER A 1 178 ? -28.706 1.983 5.568 1.00 49.66 178 SER A N 1
ATOM 1362 C CA . SER A 1 178 ? -28.306 0.608 5.895 1.00 49.66 178 SER A CA 1
ATOM 1363 C C . SER A 1 178 ? -27.371 -0.159 4.950 1.00 49.66 178 SER A C 1
ATOM 1365 O O . SER A 1 178 ? -27.400 -1.388 4.995 1.00 49.66 178 SER A O 1
ATOM 1367 N N . SER A 1 179 ? -26.553 0.481 4.111 1.00 53.12 179 SER A N 1
ATOM 1368 C CA . SER A 1 179 ? -25.447 -0.265 3.499 1.00 53.12 179 SER A CA 1
ATOM 1369 C C . SER A 1 179 ? -24.332 -0.413 4.541 1.00 53.12 179 SER A C 1
ATOM 1371 O O . SER A 1 179 ? -23.823 0.611 4.998 1.00 53.12 179 SER A O 1
ATOM 1373 N N . PRO A 1 180 ? -23.942 -1.638 4.942 1.00 62.75 180 PRO A N 1
ATOM 1374 C CA . PRO A 1 180 ? -22.792 -1.851 5.825 1.00 62.75 180 PRO A CA 1
ATOM 1375 C C . PRO A 1 180 ? -21.461 -1.442 5.165 1.00 62.75 180 PRO A C 1
ATOM 1377 O O . PRO A 1 180 ? -20.439 -1.347 5.841 1.00 62.75 180 PRO A O 1
ATOM 1380 N N . ASP A 1 181 ? -21.469 -1.165 3.857 1.00 70.31 181 ASP A N 1
ATOM 1381 C CA . ASP A 1 181 ? -20.296 -0.774 3.083 1.00 70.31 181 ASP A CA 1
ATOM 1382 C C . ASP A 1 181 ? -20.065 0.746 3.109 1.00 70.31 181 ASP A C 1
ATOM 1384 O O . ASP A 1 181 ? -20.247 1.460 2.118 1.00 70.31 181 ASP A O 1
ATOM 1388 N N . TYR A 1 182 ? -19.711 1.269 4.285 1.00 64.06 182 TYR A N 1
ATOM 1389 C CA . TYR A 1 182 ? -19.388 2.687 4.451 1.00 64.06 182 TYR A CA 1
ATOM 1390 C C . TYR A 1 182 ? -18.224 3.094 3.541 1.00 64.06 182 TYR A C 1
ATOM 1392 O O . TYR A 1 182 ? -17.189 2.432 3.524 1.00 64.06 182 TYR A O 1
ATOM 1400 N N . TYR A 1 183 ? -18.404 4.197 2.801 1.00 71.62 183 TYR A N 1
ATOM 1401 C CA . TYR A 1 183 ? -17.462 4.683 1.777 1.00 71.62 183 TYR A CA 1
ATOM 1402 C C . TYR A 1 183 ? -17.175 3.682 0.652 1.00 71.62 183 TYR A C 1
ATOM 1404 O O . TYR A 1 183 ? -16.200 3.840 -0.083 1.00 71.62 183 TYR A O 1
ATOM 1412 N N . ALA A 1 184 ? -18.072 2.709 0.480 1.00 86.31 184 ALA A N 1
ATOM 1413 C CA . ALA A 1 184 ? -18.036 1.750 -0.605 1.00 86.31 184 ALA A CA 1
ATOM 1414 C C . ALA A 1 184 ? -16.722 0.946 -0.644 1.00 86.31 184 ALA A C 1
ATOM 1416 O O . ALA A 1 184 ? -16.272 0.624 -1.732 1.00 86.31 184 ALA A O 1
ATOM 1417 N N . PHE A 1 185 ? -16.070 0.655 0.494 1.00 92.31 185 PHE A N 1
ATOM 1418 C CA . PHE A 1 185 ? -14.780 -0.054 0.500 1.00 92.31 185 PHE A CA 1
ATOM 1419 C C . PHE A 1 185 ? -14.868 -1.409 -0.200 1.00 92.31 185 PHE A C 1
ATOM 1421 O O . PHE A 1 185 ? -14.088 -1.668 -1.108 1.00 92.31 185 PHE A O 1
ATOM 1428 N N . ASN A 1 186 ? -15.845 -2.246 0.151 1.00 93.62 186 ASN A N 1
ATOM 1429 C CA . ASN A 1 186 ? -16.020 -3.560 -0.469 1.00 93.62 186 ASN A CA 1
ATOM 1430 C C . ASN A 1 186 ? -16.418 -3.433 -1.945 1.00 93.62 186 ASN A C 1
ATOM 1432 O O . ASN A 1 186 ? -15.971 -4.215 -2.783 1.00 93.62 186 ASN A O 1
ATOM 1436 N N . THR A 1 187 ? -17.240 -2.435 -2.275 1.00 93.25 187 THR A N 1
ATOM 1437 C CA . THR A 1 187 ? -17.636 -2.139 -3.657 1.00 93.25 187 THR A CA 1
ATOM 1438 C C . THR A 1 187 ? -16.431 -1.700 -4.493 1.00 93.25 187 THR A C 1
ATOM 1440 O O . THR A 1 187 ? -16.162 -2.301 -5.526 1.00 93.25 187 THR A O 1
ATOM 1443 N N . LEU A 1 188 ? -15.656 -0.724 -4.015 1.00 93.81 188 LEU A N 1
ATOM 1444 C CA . LEU A 1 188 ? -14.432 -0.228 -4.647 1.00 93.81 188 LEU A CA 1
ATOM 1445 C C . LEU A 1 188 ? -13.377 -1.323 -4.744 1.00 93.81 188 LEU A C 1
ATOM 1447 O O . LEU A 1 188 ? -12.715 -1.424 -5.766 1.00 93.81 188 LEU A O 1
ATOM 1451 N N . PHE A 1 189 ? -13.243 -2.163 -3.718 1.00 96.38 189 PHE A N 1
ATOM 1452 C CA . PHE A 1 189 ? -12.346 -3.311 -3.739 1.00 96.38 189 PHE A CA 1
ATOM 1453 C C . PHE A 1 189 ? -12.765 -4.298 -4.832 1.00 96.38 189 PHE A C 1
ATOM 1455 O O . PHE A 1 189 ? -11.946 -4.703 -5.651 1.00 96.38 189 PHE A O 1
ATOM 1462 N N . SER A 1 190 ? -14.055 -4.644 -4.899 1.00 96.44 190 SER A N 1
ATOM 1463 C CA . SER A 1 190 ? -14.589 -5.522 -5.942 1.00 96.44 190 SER A CA 1
ATOM 1464 C C . SER A 1 190 ? -14.408 -4.934 -7.340 1.00 96.44 190 SER A C 1
ATOM 1466 O O . SER A 1 190 ? -14.045 -5.664 -8.260 1.00 96.44 190 SER A O 1
ATOM 1468 N N . ASP A 1 191 ? -14.647 -3.637 -7.512 1.00 95.50 191 ASP A N 1
ATOM 1469 C CA . ASP A 1 191 ? -14.488 -2.956 -8.795 1.00 95.50 191 ASP A CA 1
ATOM 1470 C C . ASP A 1 191 ? -13.014 -2.868 -9.203 1.00 95.50 191 ASP A C 1
ATOM 1472 O O . ASP A 1 191 ? -12.684 -3.170 -10.348 1.00 95.50 191 ASP A O 1
ATOM 1476 N N . TYR A 1 192 ? -12.116 -2.583 -8.259 1.00 96.81 192 TYR A N 1
ATOM 1477 C CA . TYR A 1 192 ? -10.672 -2.615 -8.482 1.00 96.81 192 TYR A CA 1
ATOM 1478 C C . TYR A 1 192 ? -10.199 -4.016 -8.902 1.00 96.81 192 TYR A C 1
ATOM 1480 O O . TYR A 1 192 ? -9.488 -4.155 -9.894 1.00 96.81 192 TYR A O 1
ATOM 1488 N N . VAL A 1 193 ? -10.666 -5.073 -8.224 1.00 97.69 193 VAL A N 1
ATOM 1489 C CA . VAL A 1 193 ? -10.375 -6.470 -8.596 1.00 97.69 193 VAL A CA 1
ATOM 1490 C C . VAL A 1 193 ? -10.889 -6.814 -9.996 1.00 97.69 193 VAL A C 1
ATOM 1492 O O . VAL A 1 193 ? -10.221 -7.551 -10.714 1.00 97.69 193 VAL A O 1
ATOM 1495 N N . LYS A 1 194 ? -12.054 -6.301 -10.415 1.00 97.25 194 LYS A N 1
ATOM 1496 C CA . LYS A 1 194 ? -12.571 -6.535 -11.777 1.00 97.25 194 LYS A CA 1
ATOM 1497 C C . LYS A 1 194 ? -11.730 -5.845 -12.849 1.00 97.25 194 LYS A C 1
ATOM 1499 O O . LYS A 1 194 ? -11.613 -6.392 -13.940 1.00 97.25 194 LYS A O 1
ATOM 1504 N N . LEU A 1 195 ? -11.221 -4.648 -12.559 1.00 96.56 195 LEU A N 1
ATOM 1505 C CA . LEU A 1 195 ? -10.465 -3.838 -13.515 1.00 96.56 195 LEU A CA 1
ATOM 1506 C C . LEU A 1 195 ? -9.009 -4.297 -13.633 1.00 96.56 195 LEU A C 1
ATOM 1508 O O . LEU A 1 195 ? -8.518 -4.469 -14.743 1.00 96.56 195 LEU A O 1
ATOM 1512 N N . TYR A 1 196 ? -8.345 -4.528 -12.499 1.00 97.00 196 TYR A N 1
ATOM 1513 C CA . TYR A 1 196 ? -6.892 -4.729 -12.440 1.00 97.00 196 TYR A CA 1
ATOM 1514 C C . TYR A 1 196 ? -6.481 -6.100 -11.894 1.00 97.00 196 TYR A C 1
ATOM 1516 O O . TYR A 1 196 ? -5.315 -6.482 -11.975 1.00 97.00 196 TYR A O 1
ATOM 1524 N N . GLY A 1 197 ? -7.419 -6.865 -11.334 1.00 96.00 197 GLY A N 1
ATOM 1525 C CA . GLY A 1 197 ? -7.119 -8.161 -10.742 1.00 96.00 197 GLY A CA 1
ATOM 1526 C C . GLY A 1 197 ? -6.837 -9.245 -11.782 1.00 96.00 197 GLY A C 1
ATOM 1527 O O . GLY A 1 197 ? -7.569 -9.419 -12.758 1.00 96.00 197 GLY A O 1
ATOM 1528 N N . LYS A 1 198 ? -5.817 -10.067 -11.523 1.00 94.50 198 LYS A N 1
ATOM 1529 C CA . LYS A 1 198 ? -5.531 -11.284 -12.293 1.00 94.50 198 LYS A CA 1
ATOM 1530 C C . LYS A 1 198 ? -6.177 -12.481 -11.599 1.00 94.50 198 LYS A C 1
ATOM 1532 O O . LYS A 1 198 ? -5.960 -12.725 -10.416 1.00 94.50 198 LYS A O 1
ATOM 1537 N N . SER A 1 199 ? -6.975 -13.259 -12.332 1.00 93.06 199 SER A N 1
ATOM 1538 C CA . SER A 1 199 ? -7.707 -14.420 -11.786 1.00 93.06 199 SER A CA 1
ATOM 1539 C C . SER A 1 199 ? -8.623 -14.087 -10.593 1.00 93.06 199 SER A C 1
ATOM 1541 O O . SER A 1 199 ? -8.793 -14.900 -9.686 1.00 93.06 199 SER A O 1
ATOM 1543 N N . GLY A 1 200 ? -9.216 -12.887 -10.584 1.00 93.12 200 GLY A N 1
ATOM 1544 C CA . GLY A 1 200 ? -10.162 -12.464 -9.545 1.00 93.12 200 GLY A CA 1
ATOM 1545 C C . GLY A 1 200 ? -9.527 -12.067 -8.208 1.00 93.12 200 GLY A C 1
ATOM 1546 O O . GLY A 1 200 ? -10.232 -12.017 -7.202 1.00 93.12 200 GLY A O 1
ATOM 1547 N N . LYS A 1 201 ? -8.221 -11.782 -8.185 1.00 93.50 201 LYS A N 1
ATOM 1548 C CA . LYS A 1 201 ? -7.502 -11.210 -7.038 1.00 93.50 201 LYS A CA 1
ATOM 1549 C C . LYS A 1 201 ? -6.594 -10.068 -7.498 1.00 93.50 201 LYS A C 1
ATOM 1551 O O . LYS A 1 201 ? -6.125 -10.090 -8.632 1.00 93.50 201 LYS A O 1
ATOM 1556 N N . ILE A 1 202 ? -6.359 -9.091 -6.628 1.00 96.44 202 ILE A N 1
ATOM 1557 C CA . ILE A 1 202 ? -5.312 -8.069 -6.818 1.00 96.44 202 ILE A CA 1
ATOM 1558 C C . ILE A 1 202 ? -4.024 -8.525 -6.134 1.00 96.44 202 ILE A C 1
ATOM 1560 O O . ILE A 1 202 ? -4.057 -9.519 -5.402 1.00 96.44 202 ILE A O 1
ATOM 1564 N N . GLY A 1 203 ? -2.910 -7.842 -6.367 1.00 96.25 203 GLY A N 1
ATOM 1565 C CA . GLY A 1 203 ? -1.618 -8.218 -5.812 1.00 96.25 203 GLY A CA 1
ATOM 1566 C C . GLY A 1 203 ? -1.094 -9.550 -6.361 1.00 96.25 203 GLY A C 1
ATOM 1567 O O . GLY A 1 203 ? -1.549 -10.067 -7.386 1.00 96.25 203 GLY A O 1
ATOM 1568 N N . GLY A 1 204 ? -0.159 -10.142 -5.627 1.00 96.88 204 GLY A N 1
ATOM 1569 C CA . GLY A 1 204 ? 0.556 -11.350 -6.007 1.00 96.88 204 GLY A CA 1
ATOM 1570 C C . GLY A 1 204 ? 2.061 -11.144 -5.959 1.00 96.88 204 GLY A C 1
ATOM 1571 O O . GLY A 1 204 ? 2.583 -10.510 -5.041 1.00 96.88 204 GLY A O 1
ATOM 1572 N N . ASP A 1 205 ? 2.732 -11.756 -6.920 1.00 97.69 205 ASP A N 1
ATOM 1573 C CA . ASP A 1 205 ? 4.180 -11.806 -7.053 1.00 97.69 205 ASP A CA 1
ATOM 1574 C C . ASP A 1 205 ? 4.637 -11.747 -8.514 1.00 97.69 205 ASP A C 1
ATOM 1576 O O . ASP A 1 205 ? 5.722 -12.208 -8.858 1.00 97.69 205 ASP A O 1
ATOM 1580 N N . ALA A 1 206 ? 3.806 -11.169 -9.382 1.00 95.88 206 ALA A N 1
ATOM 1581 C CA . ALA A 1 206 ? 4.098 -11.049 -10.801 1.00 95.88 206 ALA A CA 1
ATOM 1582 C C . ALA A 1 206 ? 5.285 -10.116 -11.080 1.00 95.88 206 ALA A C 1
ATOM 1584 O O . ALA A 1 206 ? 5.878 -10.231 -12.144 1.00 95.88 206 ALA A O 1
ATOM 1585 N N . PHE A 1 207 ? 5.624 -9.222 -10.147 1.00 96.38 207 PHE A N 1
ATOM 1586 C CA . PHE A 1 207 ? 6.769 -8.309 -10.254 1.00 96.38 207 PHE A CA 1
ATOM 1587 C C . PHE A 1 207 ? 7.935 -8.692 -9.331 1.00 96.38 207 PHE A C 1
ATOM 1589 O O . PHE A 1 207 ? 8.949 -8.007 -9.310 1.00 96.38 207 PHE A O 1
ATOM 1596 N N . ASP A 1 208 ? 7.791 -9.762 -8.543 1.00 97.50 208 ASP A N 1
ATOM 1597 C CA . ASP A 1 208 ? 8.801 -10.207 -7.580 1.00 97.50 208 ASP A CA 1
ATOM 1598 C C . ASP A 1 208 ? 9.967 -10.889 -8.307 1.00 97.50 208 ASP A C 1
ATOM 1600 O O . ASP A 1 208 ? 9.881 -12.062 -8.682 1.00 97.50 208 ASP A O 1
ATOM 1604 N N . LEU A 1 209 ? 11.063 -10.153 -8.498 1.00 96.19 209 LEU A N 1
ATOM 1605 C CA . LEU A 1 209 ? 12.242 -10.606 -9.238 1.00 96.19 209 LEU A CA 1
ATOM 1606 C C . LEU A 1 209 ? 12.939 -11.780 -8.543 1.00 96.19 209 LEU A C 1
ATOM 1608 O O . LEU A 1 209 ? 13.556 -12.606 -9.210 1.00 96.19 209 LEU A O 1
ATOM 1612 N N . THR A 1 210 ? 12.763 -11.944 -7.225 1.00 96.44 210 THR A N 1
ATOM 1613 C CA . THR A 1 210 ? 13.308 -13.104 -6.492 1.00 96.44 210 THR A CA 1
ATOM 1614 C C . THR A 1 210 ? 12.657 -14.431 -6.890 1.00 96.44 210 THR A C 1
ATOM 1616 O O . THR A 1 210 ? 13.165 -15.501 -6.545 1.00 96.44 210 THR A O 1
ATOM 1619 N N . LYS A 1 211 ? 11.526 -14.374 -7.603 1.00 96.19 211 LYS A N 1
ATOM 1620 C CA . LYS A 1 211 ? 10.770 -15.537 -8.084 1.00 96.19 211 LYS A CA 1
ATOM 1621 C C . LYS A 1 211 ? 10.827 -15.712 -9.597 1.00 96.19 211 LYS A C 1
ATOM 1623 O O . LYS A 1 211 ? 10.197 -16.636 -10.112 1.00 96.19 211 LYS A O 1
ATOM 1628 N N . GLN A 1 212 ? 11.535 -14.833 -10.294 1.00 94.44 212 GLN A N 1
ATOM 1629 C CA . GLN A 1 212 ? 11.704 -14.888 -11.740 1.00 94.44 212 GLN A CA 1
ATOM 1630 C C . GLN A 1 212 ? 13.076 -15.462 -12.086 1.00 94.44 212 GLN A C 1
ATOM 1632 O O . GLN A 1 212 ? 13.994 -15.462 -11.264 1.00 94.44 212 GLN A O 1
ATOM 1637 N N . ASP A 1 213 ? 13.205 -15.977 -13.305 1.00 93.94 213 ASP A N 1
ATOM 1638 C CA . ASP A 1 213 ? 14.508 -16.351 -13.835 1.00 93.94 213 ASP A CA 1
ATOM 1639 C C . ASP A 1 213 ? 15.221 -15.087 -14.333 1.00 93.94 213 ASP A C 1
ATOM 1641 O O . ASP A 1 213 ? 14.874 -14.515 -15.367 1.00 93.94 213 ASP A O 1
ATOM 1645 N N . LEU A 1 214 ? 16.202 -14.617 -13.561 1.00 90.31 214 LEU A N 1
ATOM 1646 C CA . LEU A 1 214 ? 16.946 -13.395 -13.873 1.00 90.31 214 LEU A CA 1
ATOM 1647 C C . LEU A 1 214 ? 17.764 -13.523 -15.166 1.00 90.31 214 LEU A C 1
ATOM 1649 O O . LEU A 1 214 ? 18.049 -12.509 -15.801 1.00 90.31 214 LEU A O 1
ATOM 1653 N N . GLU A 1 215 ? 18.161 -14.738 -15.558 1.00 87.06 215 GLU A N 1
ATOM 1654 C CA . GLU A 1 215 ? 18.936 -14.951 -16.784 1.00 87.06 215 GLU A CA 1
ATOM 1655 C C . GLU A 1 215 ? 18.042 -14.789 -18.022 1.00 87.06 215 GLU A C 1
ATOM 1657 O O . GLU A 1 215 ? 18.461 -14.168 -18.999 1.00 87.06 215 GLU A O 1
ATOM 1662 N N . GLU A 1 216 ? 16.784 -15.237 -17.939 1.00 86.88 216 GLU A N 1
ATOM 1663 C CA . GLU A 1 216 ? 15.774 -14.992 -18.976 1.00 86.88 216 GLU A CA 1
ATOM 1664 C C . GLU A 1 216 ? 15.422 -13.500 -19.089 1.00 86.88 216 GLU A C 1
ATOM 1666 O O . GLU A 1 216 ? 15.315 -12.982 -20.200 1.00 86.88 216 GLU A O 1
ATOM 1671 N N . LEU A 1 217 ? 15.291 -12.782 -17.966 1.00 85.81 217 LEU A N 1
ATOM 1672 C CA . LEU A 1 217 ? 14.996 -11.341 -17.982 1.00 85.81 217 LEU A CA 1
ATOM 1673 C C . LEU A 1 217 ? 16.127 -10.514 -18.602 1.00 85.81 217 LEU A C 1
ATOM 1675 O O . LEU A 1 217 ? 15.862 -9.584 -19.360 1.00 85.81 217 LEU A O 1
ATOM 1679 N N . ARG A 1 218 ? 17.388 -10.860 -18.315 1.00 85.50 218 ARG A N 1
ATOM 1680 C CA . ARG A 1 218 ? 18.547 -10.178 -18.913 1.00 85.50 218 ARG A CA 1
ATOM 1681 C C . ARG A 1 218 ? 18.616 -10.363 -20.425 1.00 85.50 218 ARG A C 1
ATOM 1683 O O . ARG A 1 218 ? 19.007 -9.430 -21.113 1.00 85.50 218 ARG A O 1
ATOM 1690 N N . GLN A 1 219 ? 18.229 -11.537 -20.926 1.00 82.56 219 GLN A N 1
ATOM 1691 C CA . GLN A 1 219 ? 18.157 -11.799 -22.368 1.00 82.56 219 GLN A CA 1
ATOM 1692 C C . GLN A 1 219 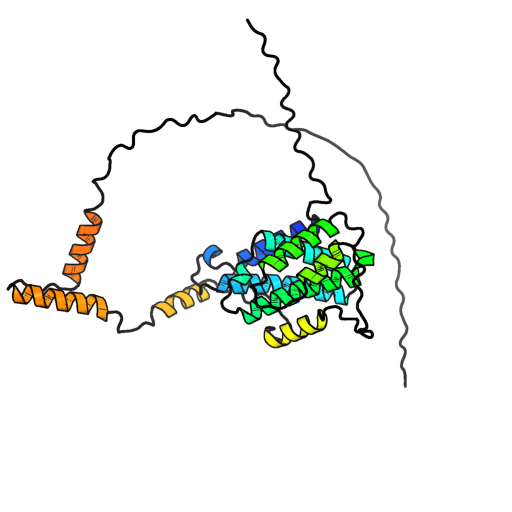? 17.015 -11.014 -23.026 1.00 82.56 219 GLN A C 1
ATOM 1694 O O . GLN A 1 219 ? 17.201 -10.427 -24.083 1.00 82.56 219 GLN A O 1
ATOM 1699 N N . GLN A 1 220 ? 15.851 -10.923 -22.374 1.00 79.19 220 GLN A N 1
ATOM 1700 C CA . GLN A 1 220 ? 14.730 -10.131 -22.898 1.00 79.19 220 GLN A CA 1
ATOM 1701 C C . GLN A 1 220 ? 15.071 -8.641 -23.019 1.00 79.19 220 GLN A C 1
ATOM 1703 O O . GLN A 1 220 ? 14.675 -8.011 -23.993 1.00 79.19 220 GLN A O 1
ATOM 1708 N N . GLY A 1 221 ? 15.827 -8.095 -22.062 1.00 73.50 221 GLY A N 1
ATOM 1709 C CA . GLY A 1 221 ? 16.285 -6.707 -22.119 1.00 73.50 221 GLY A CA 1
ATOM 1710 C C . GLY A 1 221 ? 17.350 -6.441 -23.189 1.00 73.50 221 GLY A C 1
ATOM 1711 O O . GLY A 1 221 ? 17.412 -5.324 -23.684 1.00 73.50 221 GLY A O 1
ATOM 1712 N N . SER A 1 222 ? 18.176 -7.431 -23.564 1.00 68.25 222 SER A N 1
ATOM 1713 C CA . SER A 1 222 ? 19.183 -7.244 -24.623 1.00 68.25 222 SER A CA 1
ATOM 1714 C C . SER A 1 222 ? 18.593 -7.297 -26.027 1.00 68.25 222 SER A C 1
ATOM 1716 O O . SER A 1 222 ? 19.071 -6.597 -26.913 1.00 68.25 222 SER A O 1
ATOM 1718 N N . ASP A 1 223 ? 17.563 -8.117 -26.229 1.00 61.91 22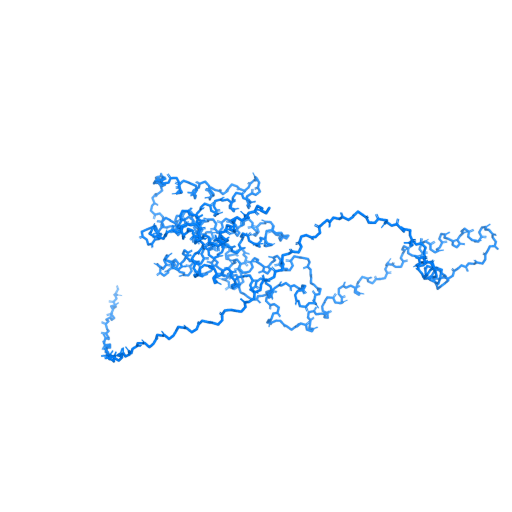3 ASP A N 1
ATOM 1719 C CA . ASP A 1 223 ? 17.008 -8.363 -27.562 1.00 61.91 223 ASP A CA 1
ATOM 1720 C C . ASP A 1 223 ? 16.129 -7.191 -28.050 1.00 61.91 223 ASP A C 1
ATOM 1722 O O . ASP A 1 223 ? 16.050 -6.939 -29.250 1.00 61.91 223 ASP A O 1
ATOM 1726 N N . GLU A 1 224 ? 15.514 -6.419 -27.141 1.00 60.53 224 GLU A N 1
ATOM 1727 C CA . GLU A 1 224 ? 14.706 -5.241 -27.514 1.00 60.53 224 GLU A CA 1
ATOM 1728 C C . GLU A 1 224 ? 15.548 -4.055 -28.026 1.00 60.53 224 GLU A C 1
ATOM 1730 O O . GLU A 1 224 ? 15.029 -3.238 -28.787 1.00 60.53 224 GLU A O 1
ATOM 1735 N N . ASP A 1 225 ? 16.841 -3.996 -27.688 1.00 56.91 225 ASP A N 1
ATOM 1736 C CA . ASP A 1 225 ? 17.778 -2.993 -28.218 1.00 56.91 225 ASP A CA 1
ATOM 1737 C C . ASP A 1 225 ? 18.475 -3.452 -29.515 1.00 56.91 225 ASP A C 1
ATOM 1739 O O . ASP A 1 225 ? 19.056 -2.631 -30.231 1.00 56.91 225 ASP A O 1
ATOM 1743 N N . GLU A 1 226 ? 18.428 -4.750 -29.843 1.00 56.75 226 GLU A N 1
ATOM 1744 C CA . GLU A 1 226 ? 19.057 -5.295 -31.055 1.00 56.75 226 GLU A CA 1
ATOM 1745 C C . GLU A 1 226 ? 18.109 -5.345 -32.266 1.00 56.75 226 GLU A C 1
ATOM 1747 O O . GLU A 1 226 ? 18.601 -5.332 -33.392 1.00 56.75 226 GLU A O 1
ATOM 1752 N N . ASP A 1 227 ? 16.786 -5.284 -32.064 1.00 53.19 227 ASP A N 1
ATOM 1753 C CA . ASP A 1 227 ? 15.783 -5.287 -33.145 1.00 53.19 227 ASP A CA 1
ATOM 1754 C C . ASP A 1 227 ? 15.363 -3.873 -33.627 1.00 53.19 227 ASP A C 1
ATOM 1756 O O . ASP A 1 227 ? 14.485 -3.738 -34.492 1.00 53.19 227 ASP A O 1
ATOM 1760 N N . GLU A 1 228 ? 16.033 -2.795 -33.184 1.00 53.38 228 GLU A N 1
ATOM 1761 C CA . GLU A 1 228 ? 16.063 -1.525 -33.942 1.00 53.38 228 GLU A CA 1
ATOM 1762 C C . GLU A 1 228 ? 17.013 -1.650 -35.159 1.00 53.38 228 GLU A C 1
ATOM 1764 O O . GLU A 1 228 ? 17.972 -0.905 -35.380 1.00 53.38 228 GLU A O 1
ATOM 1769 N N . ASP A 1 229 ? 16.721 -2.650 -35.987 1.00 57.22 229 ASP A N 1
ATOM 1770 C CA . ASP A 1 229 ? 17.422 -2.986 -37.212 1.00 57.22 229 ASP A CA 1
ATOM 1771 C C . ASP A 1 229 ? 17.344 -1.848 -38.249 1.00 57.22 229 ASP A C 1
ATOM 1773 O O . ASP A 1 229 ? 16.296 -1.545 -38.823 1.00 57.22 229 ASP A O 1
ATOM 1777 N N . GLY A 1 230 ? 18.499 -1.310 -38.645 1.00 54.97 230 GLY A N 1
ATOM 1778 C CA . GLY A 1 230 ? 18.740 -1.046 -40.071 1.00 54.97 230 GLY A CA 1
ATOM 1779 C C . GLY A 1 230 ? 18.529 0.369 -40.623 1.00 54.97 230 GLY A C 1
ATOM 1780 O O . GLY A 1 230 ? 18.790 0.563 -41.810 1.00 54.97 230 GLY A O 1
ATOM 1781 N N . GLU A 1 231 ? 18.159 1.369 -39.816 1.00 53.00 231 GLU A N 1
ATOM 1782 C CA . GLU A 1 231 ? 18.217 2.795 -40.224 1.00 53.00 231 GLU A CA 1
ATOM 1783 C C . GLU A 1 231 ? 18.946 3.720 -39.220 1.00 53.00 231 GLU A C 1
ATOM 1785 O O . GLU A 1 231 ? 19.147 4.904 -39.499 1.00 53.00 231 GLU A O 1
ATOM 1790 N N . GLY A 1 232 ? 19.472 3.184 -38.109 1.00 4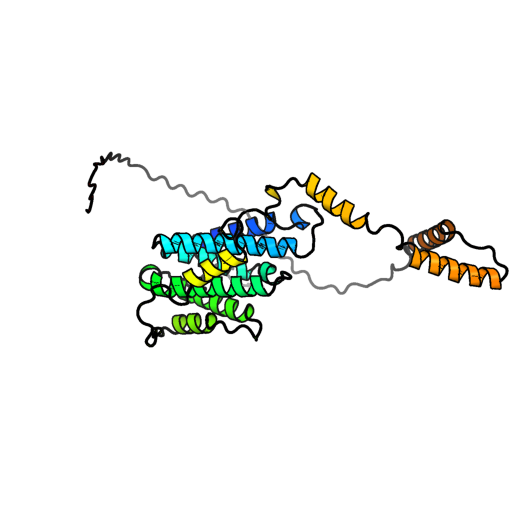7.22 232 GLY A N 1
ATOM 1791 C CA . GLY A 1 232 ? 20.327 3.918 -37.157 1.00 47.22 232 GLY A CA 1
ATOM 1792 C C . GLY A 1 232 ? 21.702 4.334 -37.713 1.00 47.22 232 GLY A C 1
ATOM 1793 O O . GLY A 1 232 ? 22.365 5.212 -37.159 1.00 47.22 232 GLY A O 1
ATOM 1794 N N . GLY A 1 233 ? 22.110 3.789 -38.867 1.00 51.16 233 GLY A N 1
ATOM 1795 C CA . GLY A 1 233 ? 23.255 4.288 -39.639 1.00 51.16 233 GLY A CA 1
ATOM 1796 C C . GLY A 1 233 ? 23.030 5.690 -40.222 1.00 51.16 233 GLY A C 1
ATOM 1797 O O . GLY A 1 233 ? 23.993 6.396 -40.519 1.00 51.16 233 GLY A O 1
ATOM 1798 N N . GLY A 1 234 ? 21.775 6.147 -40.320 1.00 57.53 234 GLY A N 1
ATOM 1799 C CA . GLY A 1 234 ? 21.410 7.354 -41.054 1.00 57.53 234 GLY A CA 1
ATOM 1800 C C . GLY A 1 234 ? 22.112 8.621 -40.574 1.00 57.53 234 GLY A C 1
ATOM 1801 O O . GLY A 1 234 ? 22.562 9.403 -41.403 1.00 57.53 234 GLY A O 1
ATOM 1802 N N . MET A 1 235 ? 22.264 8.845 -39.267 1.00 67.44 235 MET A N 1
ATOM 1803 C CA . MET A 1 235 ? 22.831 10.112 -38.790 1.00 67.44 235 MET A CA 1
ATOM 1804 C C . MET A 1 235 ? 24.361 10.151 -38.896 1.00 67.44 235 MET A C 1
ATOM 1806 O O . MET A 1 235 ? 24.910 11.137 -39.392 1.00 67.44 235 MET A O 1
ATOM 1810 N N . ALA A 1 236 ? 25.053 9.078 -38.507 1.00 72.81 236 ALA A N 1
ATOM 1811 C CA . ALA A 1 236 ? 26.509 8.992 -38.625 1.00 72.81 236 ALA A CA 1
ATOM 1812 C C . ALA A 1 236 ? 26.960 8.916 -40.094 1.00 72.81 236 ALA A C 1
ATOM 1814 O O . ALA A 1 236 ? 27.898 9.614 -40.487 1.00 72.81 236 ALA A O 1
ATOM 1815 N N . GLU A 1 237 ? 26.258 8.151 -40.936 1.00 76.06 237 GLU A N 1
ATOM 1816 C CA . GLU A 1 237 ? 26.544 8.084 -42.372 1.00 76.06 237 GLU A CA 1
ATOM 1817 C C . GLU A 1 237 ? 26.160 9.378 -43.097 1.00 76.06 237 GLU A C 1
ATOM 1819 O O . GLU A 1 237 ? 26.896 9.804 -43.985 1.00 76.06 237 GLU A O 1
ATOM 1824 N N . MET A 1 238 ? 25.077 10.066 -42.706 1.00 79.19 238 MET A N 1
ATOM 1825 C CA . MET A 1 238 ? 24.729 11.382 -43.265 1.00 79.19 238 MET A CA 1
ATOM 1826 C C . MET A 1 238 ? 25.753 12.453 -42.872 1.00 79.19 238 MET A C 1
ATOM 1828 O O . MET A 1 238 ? 26.132 13.269 -43.719 1.00 79.19 238 MET A O 1
ATOM 1832 N N . MET A 1 239 ? 26.256 12.440 -41.632 1.00 80.81 239 MET A N 1
ATOM 1833 C CA . MET A 1 239 ? 27.360 13.318 -41.227 1.00 80.81 239 MET A CA 1
ATOM 1834 C C . MET A 1 239 ? 28.641 12.990 -41.997 1.00 80.81 239 MET A C 1
ATOM 1836 O O . MET A 1 239 ? 29.273 13.905 -42.527 1.00 80.81 239 MET A O 1
ATOM 1840 N N . LEU A 1 240 ? 28.991 11.706 -42.140 1.00 86.88 240 LEU A N 1
ATOM 1841 C CA . LEU A 1 240 ? 30.161 11.282 -42.910 1.00 86.88 240 LEU A CA 1
ATOM 1842 C C . LEU A 1 240 ? 30.035 11.678 -44.387 1.00 86.88 240 LEU A C 1
ATOM 1844 O O . LEU A 1 240 ? 30.994 12.176 -44.971 1.00 86.88 240 LEU A O 1
ATOM 1848 N N . ALA A 1 241 ? 28.859 11.507 -44.993 1.00 86.19 241 ALA A N 1
ATOM 1849 C CA . ALA A 1 241 ? 28.591 11.883 -46.377 1.00 86.19 241 ALA A CA 1
ATOM 1850 C C . ALA A 1 241 ? 28.703 13.399 -46.587 1.00 86.19 241 ALA A C 1
ATOM 1852 O O . ALA A 1 241 ? 29.348 13.839 -47.540 1.00 86.19 241 ALA A O 1
ATOM 1853 N N . THR A 1 242 ? 28.141 14.193 -45.671 1.00 88.25 242 THR A N 1
ATOM 1854 C CA . THR A 1 242 ? 28.235 15.661 -45.701 1.00 88.25 242 THR A CA 1
ATOM 1855 C C . THR A 1 242 ? 29.689 16.114 -45.555 1.00 88.25 242 THR A C 1
ATOM 1857 O O . THR A 1 242 ? 30.177 16.927 -46.341 1.00 88.25 242 THR A O 1
ATOM 1860 N N . PHE A 1 243 ? 30.424 15.522 -44.614 1.00 88.50 243 PHE A N 1
ATOM 1861 C CA . PHE A 1 243 ? 31.833 15.827 -44.387 1.00 88.50 243 PHE A CA 1
ATOM 1862 C C . PHE A 1 243 ? 32.710 15.440 -45.589 1.00 88.50 243 PHE A C 1
ATOM 1864 O O . PHE A 1 243 ? 33.560 16.210 -46.036 1.00 88.50 243 PHE A O 1
ATOM 1871 N N . ASN A 1 244 ? 32.454 14.279 -46.191 1.00 90.81 244 ASN A N 1
ATOM 1872 C CA . ASN A 1 244 ? 33.146 13.821 -47.394 1.00 90.81 244 ASN A CA 1
ATOM 1873 C C . ASN A 1 244 ? 32.838 14.682 -48.623 1.00 90.81 244 ASN A C 1
ATOM 1875 O O . ASN A 1 244 ? 33.719 14.891 -49.463 1.00 90.81 244 ASN A O 1
ATOM 1879 N N . GLN A 1 245 ? 31.630 15.237 -48.718 1.00 91.69 245 GLN A N 1
ATOM 1880 C CA . GLN A 1 245 ? 31.287 16.204 -49.754 1.00 91.69 245 GLN A CA 1
ATOM 1881 C C . GLN A 1 245 ? 32.125 17.489 -49.621 1.00 91.69 245 GLN A C 1
ATOM 1883 O O . GLN A 1 245 ? 32.649 17.982 -50.625 1.00 91.69 245 GLN A O 1
ATOM 1888 N N . GLU A 1 246 ? 32.325 17.995 -48.400 1.00 89.00 246 GLU A N 1
ATOM 1889 C CA . GLU A 1 246 ? 33.195 19.150 -48.141 1.00 89.00 246 GLU A CA 1
ATOM 1890 C C . GLU A 1 246 ? 34.675 18.849 -48.414 1.00 89.00 246 GLU A C 1
ATOM 1892 O O . GLU A 1 246 ? 35.352 19.637 -49.082 1.00 89.00 246 GLU A O 1
ATOM 1897 N N . LEU A 1 247 ? 35.181 17.695 -47.965 1.00 90.88 247 LEU A N 1
ATOM 1898 C CA . LEU A 1 247 ? 36.557 17.269 -48.241 1.00 90.88 247 LEU A CA 1
ATOM 1899 C C . LEU A 1 247 ? 36.810 17.145 -49.748 1.00 90.88 247 LEU A C 1
ATOM 1901 O O . LEU A 1 247 ? 37.829 17.636 -50.244 1.00 90.88 247 LEU A O 1
ATOM 1905 N N . SER A 1 248 ? 35.858 16.574 -50.491 1.00 92.25 248 SER A N 1
ATOM 1906 C CA . SER A 1 248 ? 35.940 16.475 -51.948 1.00 92.25 248 SER A CA 1
ATOM 1907 C C . SER A 1 248 ? 35.962 17.849 -52.619 1.00 92.25 248 SER A C 1
ATOM 1909 O O . SER A 1 248 ? 36.727 18.042 -53.565 1.00 92.25 248 SER A O 1
ATOM 1911 N N . ALA A 1 249 ? 35.165 18.813 -52.146 1.00 92.56 249 ALA A N 1
ATOM 1912 C CA . ALA A 1 249 ? 35.171 20.181 -52.673 1.00 92.56 249 ALA A CA 1
ATOM 1913 C C . ALA A 1 249 ? 36.519 20.892 -52.444 1.00 92.56 249 ALA A C 1
ATOM 1915 O O . ALA A 1 249 ? 36.904 21.766 -53.221 1.00 92.56 249 ALA A O 1
ATOM 1916 N N . GLN A 1 250 ? 37.261 20.481 -51.413 1.00 93.75 250 GLN A N 1
ATOM 1917 C CA . GLN A 1 250 ? 38.597 20.981 -51.083 1.00 93.75 250 GLN A CA 1
ATOM 1918 C C . GLN A 1 250 ? 39.739 20.174 -51.735 1.00 93.75 250 GLN A C 1
ATOM 1920 O O . GLN A 1 250 ? 40.908 20.482 -51.504 1.00 93.75 250 GLN A O 1
ATOM 1925 N N . GLY A 1 251 ? 39.440 19.139 -52.531 1.00 93.69 251 GLY A N 1
ATOM 1926 C CA . GLY A 1 251 ? 40.453 18.262 -53.134 1.00 93.69 251 GLY A CA 1
ATOM 1927 C C . GLY A 1 251 ? 41.192 17.375 -52.123 1.00 93.69 251 GLY A C 1
ATOM 1928 O O . GLY A 1 251 ? 42.325 16.962 -52.377 1.00 93.69 251 GLY A O 1
ATOM 1929 N N . ARG A 1 252 ? 40.578 17.106 -50.965 1.00 92.62 252 ARG A N 1
ATOM 1930 C CA . ARG A 1 252 ? 41.127 16.254 -49.903 1.00 92.62 252 ARG A CA 1
ATOM 1931 C C . ARG A 1 252 ? 40.628 14.809 -50.059 1.00 92.62 252 ARG A C 1
ATOM 1933 O O . ARG A 1 252 ? 39.545 14.598 -50.604 1.00 92.62 252 ARG A O 1
ATOM 1940 N N . PRO A 1 253 ? 41.407 13.809 -49.605 1.00 91.69 253 PRO A N 1
ATOM 1941 C CA . PRO A 1 253 ? 40.961 12.419 -49.608 1.00 91.69 253 PRO A CA 1
ATOM 1942 C C . PRO A 1 253 ? 39.728 12.244 -48.712 1.00 91.69 253 PRO A C 1
ATOM 1944 O O . PRO A 1 253 ? 39.640 12.867 -47.655 1.00 91.69 253 PRO A O 1
ATOM 1947 N N . LEU A 1 254 ? 38.791 11.407 -49.162 1.00 92.75 254 LEU A N 1
ATOM 1948 C CA . LEU A 1 254 ? 37.587 11.050 -48.411 1.00 92.75 254 LEU A CA 1
ATOM 1949 C C . LEU A 1 254 ? 37.974 10.247 -47.166 1.00 92.75 254 LEU A C 1
ATOM 1951 O O . LEU A 1 254 ? 38.903 9.440 -47.221 1.00 92.75 254 LEU A O 1
ATOM 1955 N N . MET A 1 255 ? 37.254 10.461 -46.071 1.00 91.25 255 MET A N 1
ATOM 1956 C CA . MET A 1 255 ? 37.403 9.697 -44.838 1.00 91.25 255 MET A CA 1
ATOM 1957 C C . MET A 1 255 ? 36.433 8.520 -44.808 1.00 91.25 255 MET A C 1
ATOM 1959 O O . MET A 1 255 ? 35.291 8.608 -45.270 1.00 91.25 255 MET A O 1
ATOM 1963 N N . THR A 1 256 ? 36.903 7.418 -44.244 1.00 91.81 256 THR A N 1
ATOM 1964 C CA . THR A 1 256 ? 36.077 6.270 -43.874 1.00 91.81 256 THR A CA 1
ATOM 1965 C C . THR A 1 256 ? 35.510 6.451 -42.466 1.00 91.81 256 THR A C 1
ATOM 1967 O O . THR A 1 256 ? 35.937 7.332 -41.717 1.00 91.81 256 THR A O 1
ATOM 1970 N N . LEU A 1 257 ? 34.546 5.609 -42.090 1.00 79.25 257 LEU A N 1
ATOM 1971 C CA . LEU A 1 257 ? 34.002 5.597 -40.731 1.00 79.25 257 LEU A CA 1
ATOM 1972 C C . LEU A 1 257 ? 35.108 5.316 -39.692 1.00 79.25 257 LEU A C 1
ATOM 1974 O O . LEU A 1 257 ? 35.152 5.961 -38.645 1.00 79.25 257 LEU A O 1
ATOM 1978 N N . ASP A 1 258 ? 36.054 4.435 -40.033 1.00 84.62 258 ASP A N 1
ATOM 1979 C CA . ASP A 1 258 ? 37.206 4.089 -39.191 1.00 84.62 258 ASP A CA 1
ATOM 1980 C C . ASP A 1 258 ? 38.141 5.287 -38.966 1.00 84.62 258 ASP A C 1
ATOM 1982 O O . ASP A 1 258 ? 38.660 5.482 -37.863 1.00 84.62 258 ASP A O 1
ATOM 1986 N N . ASP A 1 259 ? 38.327 6.137 -39.984 1.00 87.56 259 ASP A N 1
ATOM 1987 C CA . ASP A 1 259 ? 39.137 7.354 -39.859 1.00 87.56 259 ASP A CA 1
ATOM 1988 C C . ASP A 1 259 ? 38.504 8.342 -38.870 1.00 87.56 259 ASP A C 1
ATOM 1990 O O . ASP A 1 259 ? 39.203 8.915 -38.028 1.00 87.56 259 ASP A O 1
ATOM 1994 N N . VAL A 1 260 ? 37.178 8.513 -38.943 1.00 81.94 260 VAL A N 1
ATOM 1995 C CA . VAL A 1 260 ? 36.418 9.394 -38.044 1.00 81.94 260 VAL A CA 1
ATOM 1996 C C . VAL A 1 260 ? 36.442 8.859 -36.616 1.00 81.94 260 VAL A C 1
ATOM 1998 O O . VAL A 1 260 ? 36.767 9.607 -35.692 1.00 81.94 260 VAL A O 1
ATOM 2001 N N . HIS A 1 261 ? 36.195 7.562 -36.431 1.00 78.12 261 HIS A N 1
ATOM 2002 C CA . HIS A 1 261 ? 36.269 6.917 -35.122 1.00 78.12 261 HIS A CA 1
ATOM 2003 C C . HIS A 1 261 ? 37.668 7.068 -34.505 1.00 78.12 261 HIS A C 1
ATOM 2005 O O . HIS A 1 261 ? 37.810 7.439 -33.338 1.00 78.12 261 HIS A O 1
ATOM 2011 N N . GLY A 1 262 ? 38.722 6.875 -35.304 1.00 82.06 262 GLY A N 1
ATOM 2012 C CA . GLY A 1 262 ? 40.100 7.065 -34.861 1.00 82.06 262 GLY A CA 1
ATOM 2013 C C . GLY A 1 262 ? 40.431 8.512 -34.475 1.00 82.06 262 GLY A C 1
ATOM 2014 O O . GLY A 1 262 ? 41.268 8.734 -33.601 1.00 82.06 262 GLY A O 1
ATOM 2015 N N . ILE A 1 263 ? 39.808 9.512 -35.106 1.00 80.56 263 ILE A N 1
ATOM 2016 C CA . ILE A 1 263 ? 39.959 10.926 -34.722 1.00 80.56 263 ILE A CA 1
ATOM 2017 C C . ILE A 1 263 ? 39.245 11.204 -33.395 1.00 80.56 263 ILE A C 1
ATOM 2019 O O . ILE A 1 263 ? 39.864 11.789 -32.509 1.00 80.56 263 ILE A O 1
ATOM 2023 N N . ILE A 1 264 ? 38.003 10.737 -33.228 1.00 75.69 264 ILE A N 1
ATOM 2024 C CA . ILE A 1 264 ? 37.220 10.920 -31.993 1.00 75.69 264 ILE A CA 1
ATOM 2025 C C . ILE A 1 264 ? 37.939 10.282 -30.802 1.00 75.69 264 ILE A C 1
ATOM 2027 O O . ILE A 1 264 ? 38.160 10.948 -29.794 1.00 75.69 264 ILE A O 1
ATOM 2031 N N . MET A 1 265 ? 38.389 9.033 -30.944 1.00 80.62 265 MET A N 1
ATOM 2032 C CA . MET A 1 265 ? 39.118 8.330 -29.886 1.00 80.62 265 MET A CA 1
ATOM 2033 C C . MET A 1 265 ? 40.433 9.023 -29.519 1.00 80.62 265 MET A C 1
ATOM 2035 O O . MET A 1 265 ? 40.790 9.083 -28.346 1.00 80.62 265 MET A O 1
ATOM 2039 N N . ARG A 1 266 ? 41.147 9.598 -30.496 1.00 81.19 266 ARG A N 1
ATOM 2040 C CA . ARG A 1 266 ? 42.350 10.397 -30.215 1.00 81.19 266 ARG A CA 1
ATOM 2041 C C . ARG A 1 266 ? 42.028 11.716 -29.520 1.00 81.19 266 ARG A C 1
ATOM 2043 O O . ARG A 1 266 ? 42.796 12.104 -28.655 1.00 81.19 266 ARG A O 1
ATOM 2050 N N . SER A 1 267 ? 40.928 12.386 -29.865 1.00 75.94 267 SER A N 1
ATOM 2051 C CA . SER A 1 267 ? 40.493 13.606 -29.172 1.00 75.94 267 SER A CA 1
ATOM 2052 C C . SER A 1 267 ? 40.043 13.332 -27.739 1.00 75.94 267 SER A C 1
ATOM 2054 O O . SER A 1 267 ? 40.412 14.092 -26.852 1.00 75.94 267 SER A O 1
ATOM 2056 N N . LEU A 1 268 ? 39.313 12.239 -27.499 1.00 75.25 268 LEU A N 1
ATOM 2057 C CA . LEU A 1 268 ? 38.899 11.832 -26.153 1.00 75.25 268 LEU A CA 1
ATOM 2058 C C . LEU A 1 268 ? 40.097 11.436 -25.284 1.00 75.25 268 LEU A C 1
ATOM 2060 O O . LEU A 1 268 ? 40.160 11.815 -24.122 1.00 75.25 268 LEU A O 1
ATOM 2064 N N . MET A 1 269 ? 41.080 10.735 -25.855 1.00 79.38 269 MET A N 1
ATOM 2065 C CA . MET A 1 269 ? 42.305 10.378 -25.132 1.00 79.38 269 MET A CA 1
ATOM 2066 C C . MET A 1 269 ? 43.300 11.537 -24.979 1.00 79.38 269 MET A C 1
ATOM 2068 O O . MET A 1 269 ? 44.189 11.452 -24.143 1.00 79.38 269 MET A O 1
ATOM 2072 N N . ALA A 1 270 ? 43.179 12.604 -25.771 1.00 75.00 270 ALA A N 1
ATOM 2073 C CA . ALA A 1 270 ? 44.045 13.780 -25.674 1.00 75.00 270 ALA A CA 1
ATOM 2074 C C . ALA A 1 270 ? 43.522 14.851 -24.698 1.00 75.00 270 ALA A C 1
ATOM 2076 O O . ALA A 1 270 ? 44.215 15.838 -24.482 1.00 75.00 270 ALA A O 1
ATOM 2077 N N . GLY A 1 271 ? 42.323 14.683 -24.129 1.00 57.78 271 GLY A N 1
ATOM 2078 C CA . GLY A 1 271 ? 41.684 15.656 -23.233 1.00 57.78 271 GLY A CA 1
ATOM 2079 C C . GLY A 1 271 ? 41.848 15.372 -21.737 1.00 57.78 271 GLY A C 1
ATOM 2080 O O . GLY A 1 271 ? 40.958 15.734 -20.979 1.00 57.78 271 GLY A O 1
ATOM 2081 N N . GLY A 1 272 ? 42.909 14.674 -21.320 1.00 53.94 272 GLY A N 1
ATOM 2082 C CA . GLY A 1 272 ? 43.036 14.148 -19.955 1.00 53.94 272 GLY A CA 1
ATOM 2083 C C . GLY A 1 272 ? 44.031 14.831 -19.011 1.00 53.94 272 GLY A C 1
ATOM 2084 O O . GLY A 1 272 ? 44.058 14.422 -17.860 1.00 53.94 272 GLY A O 1
ATOM 2085 N N . ASP A 1 273 ? 44.830 15.813 -19.445 1.00 57.22 273 ASP A N 1
ATOM 2086 C CA . ASP A 1 273 ? 46.032 16.214 -18.678 1.00 57.22 273 ASP A CA 1
ATOM 2087 C C . ASP A 1 273 ? 46.160 17.708 -18.312 1.00 57.22 273 ASP A C 1
ATOM 2089 O O . ASP A 1 273 ? 47.170 18.078 -17.725 1.00 57.22 273 ASP A O 1
ATOM 2093 N N . ASP A 1 274 ? 45.181 18.576 -18.588 1.00 58.50 274 ASP A N 1
ATOM 2094 C CA . ASP A 1 274 ? 45.364 20.028 -18.388 1.00 58.50 274 ASP A CA 1
ATOM 2095 C C . ASP A 1 274 ? 44.235 20.696 -17.580 1.00 58.50 274 ASP A C 1
ATOM 2097 O O . ASP A 1 274 ? 43.617 21.619 -18.089 1.00 58.50 274 ASP A O 1
ATOM 2101 N N . ASP A 1 275 ? 43.968 20.265 -16.341 1.00 57.69 275 ASP A N 1
ATOM 2102 C CA . ASP A 1 275 ? 43.264 21.095 -15.335 1.00 57.69 275 ASP A CA 1
ATOM 2103 C C . ASP A 1 275 ? 43.669 20.686 -13.894 1.00 57.69 275 ASP A C 1
ATOM 2105 O O . ASP A 1 275 ? 42.838 20.376 -13.043 1.00 57.69 275 ASP A O 1
ATOM 2109 N N . ASP A 1 276 ? 44.980 20.689 -13.618 1.00 55.25 276 ASP A N 1
ATOM 2110 C CA . ASP A 1 276 ? 45.541 20.824 -12.260 1.00 55.25 276 ASP A CA 1
ATOM 2111 C C . ASP A 1 276 ? 45.772 22.327 -11.963 1.00 55.25 276 ASP A C 1
ATOM 2113 O O . ASP A 1 276 ? 46.906 22.770 -11.769 1.00 55.25 276 ASP A O 1
ATOM 2117 N N . GLU A 1 277 ? 44.715 23.147 -11.974 1.00 56.97 277 GLU A N 1
ATOM 2118 C CA . GLU A 1 277 ? 44.771 24.508 -11.415 1.00 56.97 277 GLU A CA 1
ATOM 2119 C C . GLU A 1 277 ? 44.091 24.536 -10.038 1.00 56.97 277 GLU A C 1
ATOM 2121 O O . GLU A 1 277 ? 42.883 24.709 -9.909 1.00 56.97 277 GLU A O 1
ATOM 2126 N N . ASP A 1 278 ? 44.919 24.321 -9.013 1.00 57.66 278 ASP A N 1
ATOM 2127 C CA . ASP A 1 278 ? 44.956 25.053 -7.741 1.00 57.66 278 ASP A CA 1
ATOM 2128 C C . ASP A 1 278 ? 43.643 25.736 -7.279 1.00 57.66 278 ASP A C 1
ATOM 2130 O O . ASP A 1 278 ? 43.523 26.964 -7.303 1.00 57.66 278 ASP A O 1
ATOM 2134 N N . GLU A 1 279 ? 42.692 24.975 -6.726 1.00 52.09 279 GLU A N 1
ATOM 2135 C CA . GLU A 1 279 ? 41.768 25.534 -5.728 1.00 52.09 279 GLU A CA 1
ATOM 2136 C C . GLU A 1 279 ? 42.426 25.462 -4.343 1.00 52.09 279 GLU A C 1
ATOM 2138 O O . GLU A 1 279 ? 42.395 24.448 -3.643 1.00 52.09 279 GLU A O 1
ATOM 2143 N N . GLU A 1 280 ? 43.073 26.571 -3.967 1.00 53.62 280 GLU A N 1
ATOM 2144 C CA . GLU A 1 280 ? 43.530 26.823 -2.603 1.00 53.62 280 GLU A CA 1
ATOM 2145 C C . GLU A 1 280 ? 42.360 26.691 -1.615 1.00 53.62 280 GLU A C 1
ATOM 2147 O O . GLU A 1 280 ? 41.334 27.365 -1.724 1.00 53.62 280 GLU A O 1
ATOM 2152 N N . GLY A 1 281 ? 42.549 25.803 -0.639 1.00 43.56 281 GLY A N 1
ATOM 2153 C CA . GLY A 1 281 ? 41.574 25.464 0.384 1.00 43.56 281 GLY A CA 1
ATOM 2154 C C . GLY A 1 281 ? 41.214 26.623 1.311 1.00 43.56 281 GLY A C 1
ATOM 2155 O O . GLY A 1 281 ? 42.073 27.239 1.943 1.00 43.56 281 GLY A O 1
ATOM 2156 N N . GLU A 1 282 ? 39.910 26.842 1.473 1.00 48.88 282 GLU A N 1
ATOM 2157 C CA . GLU A 1 282 ? 39.368 27.422 2.696 1.00 48.88 282 GLU A CA 1
ATOM 2158 C C . GLU A 1 282 ? 39.271 26.323 3.763 1.00 48.88 282 GLU A C 1
ATOM 2160 O O . GLU A 1 282 ? 38.472 25.390 3.672 1.00 48.88 282 GLU A O 1
ATOM 2165 N N . GLU A 1 283 ? 40.125 26.454 4.778 1.00 46.25 283 GLU A N 1
ATOM 2166 C CA . GLU A 1 283 ? 40.115 25.695 6.026 1.00 46.25 283 GLU A CA 1
ATOM 2167 C C . GLU A 1 283 ? 38.786 25.927 6.772 1.00 46.25 283 GLU A C 1
ATOM 2169 O O . GLU A 1 283 ? 38.614 26.900 7.508 1.00 46.25 283 GLU A O 1
ATOM 2174 N N . GLY A 1 284 ? 37.823 25.029 6.560 1.00 44.72 284 GLY A N 1
ATOM 2175 C CA . GLY A 1 284 ? 36.637 24.884 7.396 1.00 44.72 284 GLY A CA 1
ATOM 2176 C C . GLY A 1 284 ? 36.938 23.936 8.552 1.00 44.72 284 GLY A C 1
ATOM 2177 O O . GLY A 1 284 ? 37.076 22.738 8.344 1.00 44.72 284 GLY A O 1
ATOM 2178 N N . GLU A 1 285 ? 37.060 24.507 9.747 1.00 46.12 285 GLU A N 1
ATOM 2179 C CA . GLU A 1 285 ? 37.316 23.859 11.035 1.00 46.12 285 GLU A CA 1
ATOM 2180 C C . GLU A 1 285 ? 36.501 22.560 11.230 1.00 46.12 285 GLU A C 1
ATOM 2182 O O . GLU A 1 285 ? 35.297 22.593 11.489 1.00 46.12 285 GLU A O 1
ATOM 2187 N N . GLU A 1 286 ? 37.170 21.407 11.134 1.00 41.56 286 GLU A N 1
ATOM 2188 C CA . GLU A 1 286 ? 36.653 20.132 11.629 1.00 41.56 286 GLU A CA 1
ATOM 2189 C C . GLU A 1 286 ? 36.780 20.122 13.158 1.00 41.56 286 GLU A C 1
ATOM 2191 O O . GLU A 1 286 ? 37.874 20.042 13.720 1.00 41.56 286 GLU A O 1
ATOM 2196 N N . GLU A 1 287 ? 35.647 20.241 13.852 1.00 45.84 287 GLU A N 1
ATOM 2197 C CA . GLU A 1 287 ? 35.575 19.907 15.270 1.00 45.84 287 GLU A CA 1
ATOM 2198 C C . GLU A 1 287 ? 35.612 18.380 15.420 1.00 45.84 287 GLU A C 1
ATOM 2200 O O . GLU A 1 287 ? 34.597 17.687 15.312 1.00 45.84 287 GLU A O 1
ATOM 2205 N N . ASP A 1 288 ? 36.817 17.883 15.702 1.00 51.53 288 ASP A N 1
ATOM 2206 C CA . ASP A 1 288 ? 37.074 16.601 16.350 1.00 51.53 288 ASP A CA 1
ATOM 2207 C C . ASP A 1 288 ? 36.172 16.452 17.587 1.00 51.53 288 ASP A C 1
ATOM 2209 O O . ASP A 1 288 ? 36.330 17.147 18.597 1.00 51.53 288 ASP A O 1
ATOM 2213 N N . SER A 1 289 ? 35.236 15.504 17.527 1.00 52.28 289 SER A N 1
ATOM 2214 C CA . SER A 1 289 ? 34.644 14.910 18.728 1.00 52.28 289 SER A CA 1
ATOM 2215 C C . SER A 1 289 ? 35.081 13.456 18.825 1.00 52.28 289 SER A C 1
ATOM 2217 O O . SER A 1 289 ? 34.462 12.518 18.330 1.00 52.28 289 SER A O 1
ATOM 2219 N N . GLU A 1 290 ? 36.242 13.363 19.453 1.00 48.56 290 GLU A N 1
ATOM 2220 C CA . GLU A 1 290 ? 36.868 12.222 20.092 1.00 48.56 290 GLU A CA 1
ATOM 2221 C C . GLU A 1 290 ? 35.934 11.516 21.101 1.00 48.56 290 GLU A C 1
ATOM 2223 O O . GLU A 1 290 ? 35.066 12.142 21.712 1.00 48.56 290 GLU A O 1
ATOM 2228 N N . GLU A 1 291 ? 36.244 10.234 21.331 1.00 43.16 291 GLU A N 1
ATOM 2229 C CA . GLU A 1 291 ? 35.842 9.383 22.468 1.00 43.16 291 GLU A CA 1
ATOM 2230 C C . GLU A 1 291 ? 34.407 8.806 22.430 1.00 43.16 291 GLU A C 1
ATOM 2232 O O . GLU A 1 291 ? 33.424 9.482 22.170 1.00 43.16 291 GLU A O 1
ATOM 2237 N N . GLY A 1 292 ? 34.166 7.529 22.717 1.00 42.28 292 GLY A N 1
ATOM 2238 C CA . GLY A 1 292 ? 35.000 6.512 23.340 1.00 42.28 292 GLY A CA 1
ATOM 2239 C C . GLY A 1 292 ? 34.109 5.519 24.101 1.00 42.28 292 GLY A C 1
ATOM 2240 O O . GLY A 1 292 ? 33.008 5.859 24.521 1.00 42.28 292 GLY A O 1
ATOM 2241 N N . GLU A 1 293 ? 34.645 4.312 24.267 1.00 42.53 293 GLU A N 1
ATOM 2242 C CA . GLU A 1 293 ? 34.318 3.307 25.292 1.00 42.53 293 GLU A CA 1
ATOM 2243 C C . GLU A 1 293 ? 32.962 2.577 25.245 1.00 42.53 293 GLU A C 1
ATOM 2245 O O . GLU A 1 293 ? 31.925 3.000 25.748 1.00 42.53 293 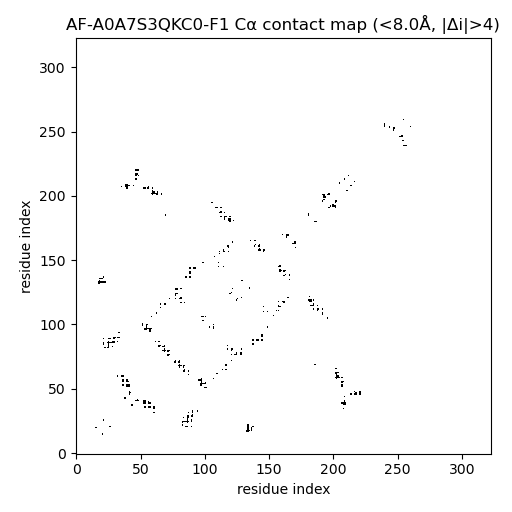GLU A O 1
ATOM 2250 N N . GLU A 1 294 ? 33.052 1.372 24.677 1.00 51.09 294 GLU A N 1
ATOM 2251 C CA . GLU A 1 294 ? 32.734 0.090 25.322 1.00 51.09 294 GLU A CA 1
ATOM 2252 C C . GLU A 1 294 ? 32.190 0.178 26.762 1.00 51.09 294 GLU A C 1
ATOM 2254 O O . GLU A 1 294 ? 32.905 0.484 27.714 1.00 51.09 294 GLU A O 1
ATOM 2259 N N . GLY A 1 295 ? 30.917 -0.186 26.917 1.00 42.56 295 GLY A N 1
ATOM 2260 C CA . GLY A 1 295 ? 30.304 -0.511 28.199 1.00 42.56 295 GLY A CA 1
ATOM 2261 C C . GLY A 1 295 ? 29.684 -1.900 28.128 1.00 42.56 295 GLY A C 1
ATOM 2262 O O . GLY A 1 295 ? 28.511 -2.036 27.790 1.00 42.56 295 GLY A O 1
ATOM 2263 N N . GLU A 1 296 ? 30.489 -2.920 28.428 1.00 51.00 296 GLU A N 1
ATOM 2264 C CA . GLU A 1 296 ? 30.000 -4.222 28.879 1.00 51.00 296 GLU A CA 1
ATOM 2265 C C . GLU A 1 296 ? 29.216 -4.016 30.183 1.00 51.00 296 GLU A C 1
ATOM 2267 O O . GLU A 1 296 ? 29.714 -3.421 31.140 1.00 51.00 296 GLU A O 1
ATOM 2272 N N . GLY A 1 297 ? 27.970 -4.478 30.204 1.00 44.16 297 GLY A N 1
ATOM 2273 C CA . GLY A 1 297 ? 27.095 -4.423 31.366 1.00 44.16 297 GLY A CA 1
ATOM 2274 C C . GLY A 1 297 ? 26.238 -5.673 31.411 1.00 44.16 297 GLY A C 1
ATOM 2275 O O . GLY A 1 297 ? 25.182 -5.720 30.785 1.00 44.16 297 GLY A O 1
ATOM 2276 N N . ASP A 1 298 ? 26.752 -6.673 32.125 1.00 49.88 298 ASP A N 1
ATOM 2277 C CA . ASP A 1 298 ? 26.004 -7.788 32.697 1.00 49.88 298 ASP A CA 1
ATOM 2278 C C . ASP A 1 298 ? 24.750 -7.274 33.413 1.00 49.88 298 ASP A C 1
ATOM 2280 O O . ASP A 1 298 ? 24.871 -6.499 34.360 1.00 49.88 298 ASP A O 1
ATOM 2284 N N . GLU A 1 299 ? 23.573 -7.774 33.041 1.00 52.22 299 GLU A N 1
ATOM 2285 C CA . GLU A 1 299 ? 22.484 -7.967 33.999 1.00 52.22 299 GLU A CA 1
ATOM 2286 C C . GLU A 1 299 ? 21.888 -9.360 33.784 1.00 52.22 299 GLU A C 1
ATOM 2288 O O . GLU A 1 299 ? 21.151 -9.646 32.839 1.00 52.22 299 GLU A O 1
ATOM 2293 N N . GLU A 1 300 ? 22.321 -10.243 34.681 1.00 50.28 300 GLU A N 1
ATOM 2294 C CA . GLU A 1 300 ? 21.616 -11.430 35.130 1.00 50.28 300 GLU A CA 1
ATOM 2295 C C . GLU A 1 300 ? 20.178 -11.053 35.513 1.00 50.28 300 GLU A C 1
ATOM 2297 O O . GLU A 1 300 ? 19.988 -10.185 36.355 1.00 50.28 300 GLU A O 1
ATOM 2302 N N . GLU A 1 301 ? 19.179 -11.753 34.980 1.00 49.97 301 GLU A N 1
ATOM 2303 C CA . GLU A 1 301 ? 17.962 -12.056 35.738 1.00 49.97 301 GLU A CA 1
ATOM 2304 C C . GLU A 1 301 ? 17.491 -13.462 35.343 1.00 49.97 301 GLU A C 1
ATOM 2306 O O . GLU A 1 301 ? 16.875 -13.707 34.303 1.00 49.97 301 GLU A O 1
ATOM 2311 N N . GLU A 1 302 ? 17.880 -14.413 36.193 1.00 50.69 302 GLU A N 1
ATOM 2312 C CA . GLU A 1 302 ? 17.113 -15.622 36.461 1.00 50.69 302 GLU A CA 1
ATOM 2313 C C . GLU A 1 302 ? 15.708 -15.202 36.908 1.00 50.69 302 GLU A C 1
ATOM 2315 O O . GLU A 1 302 ? 15.614 -14.397 37.821 1.00 50.69 302 GLU A O 1
ATOM 2320 N N . GLU A 1 303 ? 14.642 -15.780 36.356 1.00 52.06 303 GLU A N 1
ATOM 2321 C CA . GLU A 1 303 ? 13.524 -16.270 37.171 1.00 52.06 303 GLU A CA 1
ATOM 2322 C C . GLU A 1 303 ? 12.795 -17.402 36.441 1.00 52.06 303 GLU A C 1
ATOM 2324 O O . GLU A 1 303 ? 12.736 -17.506 35.213 1.00 52.06 303 GLU A O 1
ATOM 2329 N N . GLU A 1 304 ? 12.322 -18.317 37.270 1.00 44.91 304 GLU A N 1
ATOM 2330 C CA . GLU A 1 304 ? 11.965 -19.683 36.972 1.00 44.91 304 GLU A CA 1
ATOM 2331 C C . GLU A 1 304 ? 10.479 -19.861 36.603 1.00 44.91 304 GLU A C 1
ATOM 2333 O O . GLU A 1 304 ? 9.598 -19.154 37.078 1.00 44.91 304 GLU A O 1
ATOM 2338 N N . ALA A 1 305 ? 10.245 -20.959 35.879 1.00 44.91 305 ALA A N 1
ATOM 2339 C CA . ALA A 1 305 ? 9.220 -21.973 36.149 1.00 44.91 305 ALA A CA 1
ATOM 2340 C C . ALA A 1 305 ? 7.733 -21.790 35.766 1.00 44.91 305 ALA A C 1
ATOM 2342 O O . ALA A 1 305 ? 7.155 -20.716 35.666 1.00 44.91 305 ALA A O 1
ATOM 2343 N N . GLU A 1 306 ? 7.152 -22.994 35.645 1.00 46.56 306 GLU A N 1
ATOM 2344 C CA . GLU A 1 306 ? 5.741 -23.407 35.612 1.00 46.56 306 GLU A CA 1
ATOM 2345 C C . GLU A 1 306 ? 5.076 -23.368 34.225 1.00 46.56 306 GLU A C 1
ATOM 2347 O O . GLU A 1 306 ? 4.637 -22.346 33.716 1.00 46.56 306 GLU A O 1
ATOM 2352 N N . ASP A 1 307 ? 5.090 -24.460 33.454 1.00 50.38 307 ASP A N 1
ATOM 2353 C CA . ASP A 1 307 ? 4.384 -25.740 33.675 1.00 50.38 307 ASP A CA 1
ATOM 2354 C C . ASP A 1 307 ? 2.905 -25.558 34.043 1.00 50.38 307 ASP A C 1
ATOM 2356 O O . ASP A 1 307 ? 2.529 -25.434 35.202 1.00 50.38 307 ASP A O 1
ATOM 2360 N N . SER A 1 308 ? 2.036 -25.613 33.036 1.00 52.69 308 SER A N 1
ATOM 2361 C CA . SER A 1 308 ? 0.790 -26.368 33.170 1.00 52.69 308 SER A CA 1
ATOM 2362 C C . SER A 1 308 ? 0.213 -26.717 31.801 1.00 52.69 308 SER A C 1
ATOM 2364 O O . SER A 1 308 ? -0.276 -25.892 31.032 1.00 52.69 308 SER A O 1
ATOM 2366 N N . LYS A 1 309 ? 0.269 -28.019 31.522 1.00 50.53 309 LYS A N 1
ATOM 2367 C CA . LYS A 1 309 ? -0.688 -28.733 30.680 1.00 50.53 309 LYS A CA 1
ATOM 2368 C C . LYS A 1 309 ? -2.119 -28.381 31.090 1.00 50.53 309 LYS A C 1
ATOM 2370 O O . LYS A 1 309 ? -2.460 -28.552 32.255 1.00 50.53 309 LYS A O 1
ATOM 2375 N N . GLU A 1 310 ? -2.988 -28.143 30.114 1.00 52.25 310 GLU A N 1
ATOM 2376 C CA . GLU A 1 310 ? -4.332 -28.713 30.198 1.00 52.25 310 GLU A CA 1
ATOM 2377 C C . GLU A 1 310 ? -4.882 -29.065 28.810 1.00 52.25 310 GLU A C 1
ATOM 2379 O O . GLU A 1 310 ? -5.117 -28.220 27.947 1.00 52.25 310 GLU A O 1
ATOM 2384 N N . GLU A 1 311 ? -5.039 -30.374 28.603 1.00 49.28 311 GLU A N 1
ATOM 2385 C CA . GLU A 1 311 ? -5.849 -30.978 27.554 1.00 49.28 311 GLU A CA 1
ATOM 2386 C C . GLU A 1 311 ? -7.327 -30.645 27.804 1.00 49.28 311 GLU A C 1
ATOM 2388 O O . GLU A 1 311 ? -7.843 -30.863 28.898 1.00 49.28 311 GLU A O 1
ATOM 2393 N N . GLY A 1 312 ? -8.040 -30.181 26.776 1.00 44.00 312 GLY A N 1
ATOM 2394 C CA . GLY A 1 312 ? -9.450 -29.804 26.894 1.00 44.00 312 GLY A CA 1
ATOM 2395 C C . GLY A 1 312 ? -10.250 -30.087 25.628 1.00 44.00 312 GLY A C 1
ATOM 2396 O O . GLY A 1 312 ? -10.528 -29.192 24.842 1.00 44.00 312 GLY A O 1
ATOM 2397 N N . ALA A 1 313 ? -10.578 -31.364 25.452 1.00 40.38 313 ALA A N 1
ATOM 2398 C CA . ALA A 1 313 ? -11.562 -31.986 24.565 1.00 40.38 313 ALA A CA 1
ATOM 2399 C C . ALA A 1 313 ? -12.575 -31.101 23.790 1.00 4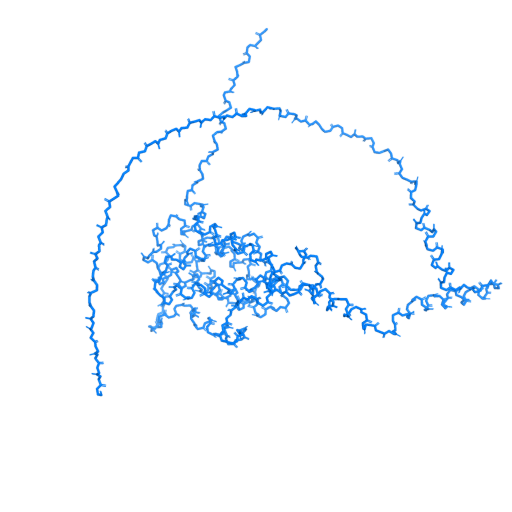0.38 313 ALA A C 1
ATOM 2401 O O . ALA A 1 313 ? -13.344 -30.322 24.351 1.00 40.38 313 ALA A O 1
ATOM 2402 N N . ALA A 1 314 ? -12.708 -31.408 22.493 1.00 45.59 314 ALA A N 1
ATOM 2403 C CA . ALA A 1 314 ? -13.914 -31.166 21.695 1.00 45.59 314 ALA A CA 1
ATOM 2404 C C . ALA A 1 314 ? -15.139 -31.915 22.271 1.00 45.59 314 ALA A C 1
ATOM 2406 O O . ALA A 1 314 ? -14.980 -32.984 22.870 1.00 45.59 314 ALA A O 1
ATOM 2407 N N . PRO A 1 315 ? -16.375 -31.452 21.991 1.00 54.88 315 PRO A N 1
ATOM 2408 C CA . PRO A 1 315 ? -17.161 -32.205 21.009 1.00 54.88 315 PRO A CA 1
ATOM 2409 C C . PRO A 1 315 ? -18.125 -31.388 20.121 1.00 54.88 315 PRO A C 1
ATOM 2411 O O . PRO A 1 315 ? -18.837 -30.489 20.550 1.00 54.88 315 PRO A O 1
ATOM 2414 N N . ALA A 1 316 ? -18.156 -31.820 18.860 1.00 45.81 316 ALA A N 1
ATOM 2415 C CA . ALA A 1 316 ? -19.293 -32.120 17.984 1.00 45.81 316 ALA A CA 1
ATOM 2416 C C . ALA A 1 316 ? -20.676 -31.424 18.121 1.00 45.81 316 ALA A C 1
ATOM 2418 O O . ALA A 1 316 ? -21.361 -31.499 19.134 1.00 45.81 316 ALA A O 1
ATOM 2419 N N . ALA A 1 317 ? -21.166 -31.075 16.919 1.00 44.91 317 ALA A N 1
ATOM 2420 C CA . ALA A 1 317 ? -22.525 -31.256 16.383 1.00 44.91 317 ALA A CA 1
ATOM 2421 C C . ALA A 1 317 ? -23.538 -30.100 16.479 1.00 44.91 317 ALA A C 1
ATOM 2423 O O . ALA A 1 317 ? -24.035 -29.754 17.539 1.00 44.91 317 ALA A O 1
ATOM 2424 N N . SER A 1 318 ? -24.021 -29.661 15.307 1.00 48.47 318 SER A N 1
ATOM 2425 C CA . SER A 1 318 ? -25.446 -29.785 14.955 1.00 48.47 318 SER A CA 1
ATOM 2426 C C . SER A 1 318 ? -25.702 -29.349 13.505 1.00 48.47 318 SER A C 1
ATOM 2428 O O . SER A 1 318 ? -25.741 -28.164 13.181 1.00 48.47 318 SER A O 1
ATOM 2430 N N . LYS A 1 319 ? -25.974 -30.332 12.637 1.00 57.94 319 LYS A N 1
ATOM 2431 C CA . LYS A 1 319 ? -26.627 -30.135 11.336 1.00 57.94 319 LYS A CA 1
ATOM 2432 C C . LYS A 1 319 ? -28.042 -29.587 11.556 1.00 57.94 319 LYS A C 1
ATOM 2434 O O . LYS A 1 319 ? -28.844 -30.235 12.225 1.00 57.94 319 LYS A O 1
ATOM 2439 N N . LYS A 1 320 ? -28.396 -28.472 10.913 1.00 52.50 320 LYS A N 1
ATOM 2440 C CA . LYS A 1 320 ? -29.800 -28.100 10.673 1.00 52.50 320 LYS A CA 1
ATOM 2441 C C . LYS A 1 320 ? -30.075 -28.117 9.174 1.00 52.50 320 LYS A C 1
ATOM 2443 O O . LYS A 1 320 ? -29.728 -27.191 8.454 1.00 52.50 320 LYS A O 1
ATOM 2448 N N . ALA A 1 321 ? -30.716 -29.195 8.733 1.00 61.53 321 ALA A N 1
ATOM 2449 C CA . ALA A 1 321 ? -31.460 -29.222 7.487 1.00 61.53 321 ALA A CA 1
ATOM 2450 C C . ALA A 1 321 ? -32.698 -28.323 7.636 1.00 61.53 321 ALA A C 1
ATOM 2452 O O . ALA A 1 321 ? -33.428 -28.431 8.627 1.00 61.53 321 ALA A O 1
ATOM 2453 N N . ARG A 1 322 ? -32.955 -27.460 6.654 1.00 56.25 322 ARG A N 1
ATOM 2454 C CA . ARG A 1 322 ? -34.267 -26.843 6.451 1.00 56.25 322 ARG A CA 1
ATOM 2455 C C . ARG A 1 322 ? -34.787 -27.275 5.083 1.00 56.25 322 ARG A C 1
ATOM 2457 O O . ARG A 1 322 ? -34.054 -27.215 4.102 1.00 56.25 322 ARG A O 1
ATOM 2464 N N . LYS A 1 323 ? -36.015 -27.796 5.122 1.00 63.84 323 LYS A N 1
ATOM 2465 C CA . LYS A 1 323 ? -36.915 -28.000 3.985 1.00 63.84 323 LYS A CA 1
ATOM 2466 C C . LYS A 1 323 ? -37.159 -26.696 3.242 1.00 63.84 323 LYS A C 1
ATOM 2468 O O . LYS A 1 323 ? -37.161 -25.652 3.936 1.00 63.84 323 LYS A O 1
#

Solvent-accessible surface area (backbone atoms only — not comparable to full-atom values): 19765 Å² total; per-residue (Å²): 137,82,85,77,76,83,73,83,84,76,84,69,77,76,79,75,60,64,45,76,42,82,54,67,70,16,51,53,44,18,50,49,50,51,52,55,32,51,40,14,31,41,76,79,68,79,42,68,65,66,90,44,51,37,15,51,20,32,41,30,49,54,33,42,52,49,51,50,30,52,54,24,50,78,67,71,36,35,56,60,21,46,37,50,51,49,3,49,52,57,32,51,76,77,52,59,55,32,73,70,28,98,43,65,66,59,39,52,51,51,53,52,40,51,40,17,45,51,51,31,46,58,58,78,21,30,92,69,40,70,83,45,69,25,45,66,44,54,51,52,52,46,30,52,49,46,56,70,71,44,62,97,79,66,91,63,67,41,38,62,53,48,44,38,51,68,73,63,44,79,80,75,73,79,85,68,83,83,65,90,52,48,78,36,30,65,57,45,47,52,50,46,24,71,76,72,24,66,95,77,36,58,43,78,62,92,50,35,52,87,80,49,63,65,70,62,48,47,51,58,48,52,51,69,72,62,69,70,68,87,62,77,58,51,63,64,49,50,52,48,50,52,51,32,52,53,29,49,76,69,74,43,82,70,74,53,72,68,55,52,51,55,48,52,55,49,54,64,68,67,70,76,83,88,80,89,74,82,79,80,80,81,88,73,84,79,80,84,80,75,87,79,79,90,76,91,75,91,78,88,76,88,83,81,87,80,90,77,90,76,91,78,80,86,82,88,88,82,90,78,88,77,135

Mean predicted aligned error: 15.0 Å